Protein AF-A0A8I3A1X1-F1 (afdb_monomer)

Nearest PDB structures (foldseek):
  8g48-assembly1_A  TM=8.266E-01  e=5.714E-02  Staphylococcus aureus USA300-CA-263
  6xtc-assembly2_D  TM=8.577E-01  e=2.686E-01  synthetic construct
  6ty7-assembly1_A  TM=6.359E-01  e=1.239E-01  synthetic construct
  8hl7-assembly1_A  TM=4.003E-01  e=5.568E+00  Homo sapiens

Secondary structure (DSSP, 8-state):
-EEEEE---SS--TTTTTSPPBSS---EEPP-STTSSTT--EEEEEEEES-TT-TTTS-EEEEEEEEE--S-STT---PEEEE-GGGGSTT---TTS-GGGHHHHHHHHHHHHHHHHHHHHHHTGGGG-SHHHHHHHHHHHHHHS-TT--SEEEEEETHHHHHHHHHHHH-GGGEEEEEEES---

Mean predicted aligned error: 9.53 Å

Sequence (185 aa):
MIICRQASLLDGELTTRQIHPSRKLEWHKCFDCAGQCEGRLDCARLDVPMDWTNTSHGRRVVLAITRLPAVNKTDYRGPVLMNPGDAQDPGTIDADRPLSLAPLVYARVKAYSSLYERQVQKTGLAQNSGTTYIARDMLEIVNKGDSASPDLKLWGFSDGTIIGGVFAAMFPDRVERILSDANAS

pLDDT: mean 76.65, std 15.09, range [34.69, 96.62]

Foldseek 3Di:
DEKEWDDDPDPDDPFPPPADEDCFFDWDFTPCPVCPCVSQKIKGWHKAFLDPVDGPPGDIDIIIMMDRDDPDPVPDQFYAYEYAPCPPPLQDDDPPHDPVCNVVSVVVVVVVVVVCVVVCVVVVSVVRVDLLNVLVVVLSCLCNGDPSQNAHRYEAEECRQVSVVSNCVVCVVRHDYYHYHHYDD

Organism: Verticillium longisporum (NCBI:txid100787)

Solvent-accessible surface area (backbone atoms only — not comparable to full-atom values): 10590 Å² total; per-residue (Å²): 57,44,35,38,70,49,88,74,93,59,98,73,61,86,40,54,74,86,54,73,68,29,86,49,74,58,76,38,74,40,44,72,61,84,72,75,51,80,78,59,36,33,28,29,31,37,46,39,57,43,34,85,92,41,67,89,84,47,60,68,43,72,42,45,36,40,29,39,70,53,90,59,72,89,82,56,80,48,61,34,40,37,33,63,39,64,80,77,47,90,57,67,85,51,96,90,52,61,76,88,46,47,67,59,36,49,54,48,37,54,53,48,51,60,50,46,53,59,51,33,65,76,64,56,45,72,85,48,65,45,59,74,45,53,32,49,52,50,50,51,50,34,72,50,48,53,79,91,32,66,41,41,29,40,42,14,22,35,61,17,27,56,37,50,53,51,30,45,73,74,41,56,94,42,57,71,44,78,46,68,45,64,73,78,126

Structure (mmCIF, N/CA/C/O bac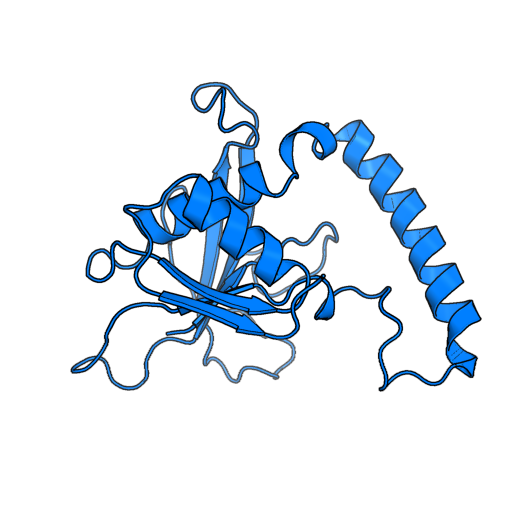kbone):
data_AF-A0A8I3A1X1-F1
#
_entry.id   AF-A0A8I3A1X1-F1
#
loop_
_atom_site.group_PDB
_atom_site.id
_atom_site.type_symbol
_atom_site.label_atom_id
_atom_site.label_alt_id
_atom_site.label_comp_id
_atom_site.label_asym_id
_atom_site.label_entity_id
_atom_site.label_seq_id
_atom_site.pdbx_PDB_ins_code
_atom_site.Cartn_x
_atom_site.Cartn_y
_atom_site.Cartn_z
_atom_site.occupancy
_atom_site.B_iso_or_equiv
_atom_site.auth_seq_id
_atom_site.auth_comp_id
_atom_site.auth_asym_id
_atom_site.auth_atom_id
_atom_site.pdbx_PDB_model_num
ATOM 1 N N . MET A 1 1 ? 10.884 -3.120 -8.180 1.00 54.06 1 MET A N 1
ATOM 2 C CA . MET A 1 1 ? 10.089 -1.906 -7.894 1.00 54.06 1 MET A CA 1
ATOM 3 C C . MET A 1 1 ? 9.624 -2.008 -6.458 1.00 54.06 1 MET A C 1
ATOM 5 O O . MET A 1 1 ? 9.084 -3.055 -6.134 1.00 54.06 1 MET A O 1
ATOM 9 N N . ILE A 1 2 ? 9.871 -1.007 -5.615 1.00 63.03 2 ILE A N 1
ATOM 10 C CA . ILE A 1 2 ? 9.442 -1.020 -4.203 1.00 63.03 2 ILE A CA 1
ATOM 11 C C . ILE A 1 2 ? 8.351 0.027 -4.037 1.00 63.03 2 ILE A C 1
ATOM 13 O O . ILE A 1 2 ? 8.542 1.143 -4.512 1.00 63.03 2 ILE A O 1
ATOM 17 N N . ILE A 1 3 ? 7.228 -0.329 -3.420 1.00 63.56 3 ILE A N 1
ATOM 18 C CA . ILE A 1 3 ? 6.121 0.584 -3.129 1.00 63.56 3 ILE A CA 1
ATOM 19 C C . ILE A 1 3 ? 6.000 0.742 -1.612 1.00 63.56 3 ILE A C 1
ATOM 21 O O . ILE A 1 3 ? 5.725 -0.237 -0.926 1.00 63.56 3 ILE A O 1
ATOM 25 N N . CYS A 1 4 ? 6.150 1.961 -1.101 1.00 60.72 4 CYS A N 1
ATOM 26 C CA . CYS A 1 4 ? 5.961 2.282 0.312 1.00 60.72 4 CYS A CA 1
ATOM 27 C C . CYS A 1 4 ? 4.578 2.896 0.535 1.00 60.72 4 CYS A C 1
ATOM 29 O O . CYS A 1 4 ? 4.214 3.880 -0.119 1.00 60.72 4 CYS A O 1
ATOM 31 N N . ARG A 1 5 ? 3.824 2.335 1.486 1.00 59.84 5 ARG A N 1
ATOM 32 C CA . ARG A 1 5 ? 2.608 2.962 2.015 1.00 59.84 5 ARG A CA 1
ATOM 33 C C . ARG A 1 5 ? 3.009 3.923 3.129 1.00 59.84 5 ARG A C 1
ATOM 35 O O . ARG A 1 5 ? 3.589 3.492 4.121 1.00 59.84 5 ARG A O 1
ATOM 42 N N . GLN A 1 6 ? 2.653 5.197 2.995 1.00 53.44 6 GLN A N 1
ATOM 43 C CA . GLN A 1 6 ? 2.758 6.163 4.086 1.00 53.44 6 GLN A CA 1
ATOM 44 C C . GLN A 1 6 ? 1.358 6.602 4.512 1.00 53.44 6 GLN A C 1
ATOM 46 O O . GLN A 1 6 ? 0.574 7.124 3.718 1.00 53.44 6 GLN A O 1
ATOM 51 N N . ALA A 1 7 ? 1.033 6.368 5.782 1.00 42.66 7 ALA A N 1
ATOM 52 C CA . ALA A 1 7 ? -0.140 6.942 6.421 1.00 42.66 7 ALA A CA 1
ATOM 53 C C . ALA A 1 7 ? 0.319 8.191 7.178 1.00 42.66 7 ALA A C 1
ATOM 55 O O . ALA A 1 7 ? 0.863 8.076 8.269 1.00 42.66 7 ALA A O 1
ATOM 56 N N . SER A 1 8 ? 0.146 9.383 6.602 1.00 42.50 8 SER A N 1
ATOM 57 C CA . SER A 1 8 ? 0.412 10.623 7.338 1.00 42.50 8 SER A CA 1
ATOM 58 C C . SER A 1 8 ? -0.890 11.237 7.848 1.00 42.50 8 SER A C 1
ATOM 60 O O . SER A 1 8 ? -1.812 11.500 7.076 1.00 42.50 8 SER A O 1
ATOM 62 N N . LEU A 1 9 ? -0.944 11.484 9.159 1.00 35.09 9 LEU A N 1
ATOM 63 C CA . LEU A 1 9 ? -1.966 12.299 9.833 1.00 35.09 9 LEU A CA 1
ATOM 64 C C . LEU A 1 9 ? -1.525 13.752 10.025 1.00 35.09 9 LEU A C 1
ATOM 66 O O . LEU A 1 9 ? -2.278 14.567 10.559 1.00 35.09 9 LEU A O 1
ATOM 70 N N . LEU A 1 10 ? -0.308 14.080 9.596 1.00 34.69 10 LEU A N 1
ATOM 71 C CA . LEU A 1 10 ? 0.234 15.420 9.674 1.00 34.69 10 LEU A CA 1
ATOM 72 C C . LEU A 1 10 ? 0.276 16.011 8.277 1.00 34.69 10 LEU A C 1
ATOM 74 O O . LEU A 1 10 ? 0.764 15.418 7.317 1.00 34.69 10 LEU A O 1
ATOM 78 N N . ASP A 1 11 ? -0.251 17.218 8.209 1.00 38.50 11 ASP A N 1
ATOM 79 C CA . ASP A 1 11 ? -0.341 18.093 7.060 1.00 38.50 11 ASP A CA 1
ATOM 80 C C . ASP A 1 11 ? 1.059 18.551 6.567 1.00 38.50 11 ASP A C 1
ATOM 82 O O . ASP A 1 11 ? 1.370 19.743 6.498 1.00 38.50 11 ASP A O 1
ATOM 86 N N . GLY A 1 12 ? 1.926 17.605 6.205 1.00 39.72 12 GLY A N 1
ATOM 87 C CA . GLY A 1 12 ? 3.334 17.869 5.944 1.00 39.72 12 GLY A CA 1
ATOM 88 C C . GLY A 1 12 ? 4.103 16.670 5.406 1.00 39.72 12 GLY A C 1
ATOM 89 O O . GLY A 1 12 ? 5.009 16.178 6.061 1.00 39.72 12 GLY A O 1
ATOM 90 N N . GLU A 1 13 ? 3.814 16.276 4.171 1.00 46.78 13 GLU A N 1
ATOM 91 C CA . GLU A 1 13 ? 4.890 15.886 3.263 1.00 46.78 13 GLU A CA 1
ATOM 92 C C . GLU A 1 13 ? 4.676 16.692 1.980 1.00 46.78 13 GLU A C 1
ATOM 94 O O . GLU A 1 13 ? 3.667 16.561 1.281 1.00 46.78 13 GLU A O 1
ATOM 99 N N . LEU A 1 14 ? 5.576 17.643 1.730 1.00 47.28 14 LEU A N 1
ATOM 100 C CA . LEU A 1 14 ? 5.513 18.576 0.597 1.00 47.28 14 LEU A CA 1
ATOM 101 C C . LEU A 1 14 ? 5.563 17.858 -0.770 1.00 47.28 14 LEU A C 1
ATOM 103 O O . LEU A 1 14 ? 5.288 18.473 -1.796 1.00 47.28 14 LEU A O 1
ATOM 107 N N . THR A 1 15 ? 5.846 16.555 -0.776 1.00 53.94 15 THR A N 1
ATOM 108 C CA . THR A 1 15 ? 6.135 15.714 -1.942 1.00 53.94 15 THR A CA 1
ATOM 109 C C . THR A 1 15 ? 4.898 15.300 -2.751 1.00 53.94 15 THR A C 1
ATOM 111 O O . THR A 1 15 ? 5.013 15.094 -3.961 1.00 53.94 15 THR A O 1
ATOM 114 N N . THR A 1 16 ? 3.709 15.195 -2.130 1.00 56.19 16 THR A N 1
ATOM 115 C CA . THR A 1 16 ? 2.499 14.640 -2.786 1.00 56.19 16 THR A CA 1
ATOM 116 C C . THR A 1 16 ? 1.280 15.562 -2.816 1.00 56.19 16 THR A C 1
ATOM 118 O O . THR A 1 16 ? 0.355 15.315 -3.588 1.00 56.19 16 THR A O 1
ATOM 121 N N . ARG A 1 17 ? 1.242 16.648 -2.034 1.00 61.81 17 ARG A N 1
ATOM 122 C CA . ARG A 1 17 ? 0.042 17.505 -1.898 1.00 61.81 17 ARG A CA 1
ATOM 123 C C . ARG A 1 17 ? -0.488 18.094 -3.208 1.00 61.81 17 ARG A C 1
ATOM 125 O O . ARG A 1 17 ? -1.692 18.308 -3.315 1.00 61.81 17 ARG A O 1
ATOM 132 N N . GLN A 1 18 ? 0.389 18.333 -4.182 1.00 67.75 18 GLN A N 1
ATOM 133 C CA . GLN A 1 18 ? 0.025 18.863 -5.503 1.00 67.75 18 GLN A CA 1
ATOM 134 C C . GLN A 1 18 ? -0.547 17.797 -6.453 1.00 67.75 18 GLN A C 1
ATOM 136 O O . GLN A 1 18 ? -1.163 18.133 -7.464 1.00 67.75 18 GLN A O 1
ATOM 141 N N . ILE A 1 19 ? -0.371 16.512 -6.138 1.00 79.25 19 ILE A N 1
ATOM 142 C CA . ILE A 1 19 ? -0.946 15.413 -6.913 1.00 79.25 19 ILE A CA 1
ATOM 143 C C . ILE A 1 19 ? -2.434 15.322 -6.565 1.00 79.25 19 ILE A C 1
ATOM 145 O O . ILE A 1 19 ? -2.809 15.271 -5.387 1.00 79.25 19 ILE A O 1
ATOM 149 N N . HIS A 1 20 ? -3.292 15.313 -7.582 1.00 88.38 20 HIS A N 1
ATOM 150 C CA . HIS A 1 20 ? -4.724 15.124 -7.378 1.00 88.38 20 HIS A CA 1
ATOM 151 C C . HIS A 1 20 ? -4.994 13.647 -7.051 1.00 88.38 20 HIS A C 1
ATOM 153 O O . HIS A 1 20 ? -4.481 12.775 -7.753 1.00 88.38 20 HIS A O 1
ATOM 159 N N . PRO A 1 21 ? -5.758 13.332 -5.990 1.00 90.00 21 PRO A N 1
ATOM 160 C CA . PRO A 1 21 ? -6.122 11.952 -5.692 1.00 90.00 21 PRO A CA 1
ATOM 161 C C . PRO A 1 21 ? -6.920 11.329 -6.840 1.00 90.00 21 PRO A C 1
ATOM 163 O O . PRO A 1 21 ? -7.845 11.953 -7.360 1.00 90.00 21 PRO A O 1
ATOM 166 N N . SER A 1 22 ? -6.601 10.086 -7.191 1.00 93.06 22 SER A N 1
ATOM 167 C CA . SER A 1 22 ? -7.304 9.332 -8.231 1.00 93.06 22 SER A CA 1
ATOM 168 C C . SER A 1 22 ? -7.737 7.967 -7.715 1.00 93.06 22 SER A C 1
ATOM 170 O O . SER A 1 22 ? -7.128 7.381 -6.821 1.00 93.06 22 SER A O 1
ATOM 172 N N . ARG A 1 23 ? -8.799 7.418 -8.313 1.00 92.62 23 ARG A N 1
ATOM 173 C CA . ARG A 1 23 ? -9.213 6.026 -8.086 1.00 92.62 23 ARG A CA 1
ATOM 174 C C . ARG A 1 23 ? -8.312 5.030 -8.812 1.00 92.62 23 ARG A C 1
ATOM 176 O O . ARG A 1 23 ? -8.530 3.833 -8.661 1.00 92.62 23 ARG A O 1
ATOM 183 N N . LYS A 1 24 ? -7.349 5.483 -9.609 1.00 93.06 24 LYS A N 1
ATOM 184 C CA . LYS A 1 24 ? -6.318 4.661 -10.250 1.00 93.06 24 LYS A CA 1
ATOM 185 C C . LYS A 1 24 ? -4.945 5.110 -9.754 1.00 93.06 24 LYS A C 1
ATOM 187 O O . LYS A 1 24 ? -4.795 6.223 -9.259 1.00 93.06 24 LYS A O 1
ATOM 192 N N . LEU A 1 25 ? -3.943 4.243 -9.883 1.00 90.69 25 LEU A N 1
ATOM 193 C CA . LEU A 1 25 ? -2.564 4.613 -9.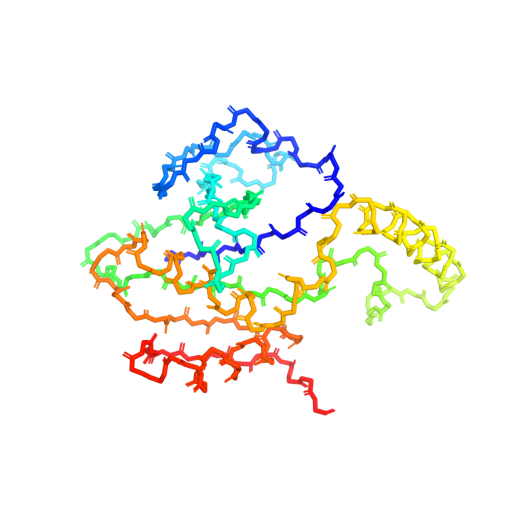576 1.00 90.69 25 LEU A CA 1
ATOM 194 C C . LEU A 1 25 ? -1.973 5.431 -10.727 1.00 90.69 25 LEU A C 1
ATOM 196 O O . LEU A 1 25 ? -1.448 4.889 -11.698 1.00 90.69 25 LEU A O 1
ATOM 200 N N . GLU A 1 26 ? -2.082 6.749 -10.600 1.00 92.31 26 GLU A N 1
ATOM 201 C CA . GLU A 1 26 ? -1.472 7.725 -11.501 1.00 92.31 26 GLU A CA 1
ATOM 202 C C . GLU A 1 26 ? -0.119 8.157 -10.931 1.00 92.31 26 GLU A C 1
ATOM 204 O O . GLU A 1 26 ? -0.036 8.804 -9.887 1.00 92.31 26 GLU A O 1
ATOM 209 N N . TRP A 1 27 ? 0.957 7.724 -11.592 1.00 89.69 27 TRP A N 1
ATOM 210 C CA . TRP A 1 27 ? 2.324 7.954 -11.135 1.00 89.69 27 TRP A CA 1
ATOM 211 C C . TRP A 1 27 ? 2.869 9.274 -11.672 1.00 89.69 27 TRP A C 1
ATOM 213 O O . TRP A 1 27 ? 2.928 9.490 -12.882 1.00 89.69 27 TRP A O 1
ATOM 223 N N . HIS A 1 28 ? 3.349 10.113 -10.764 1.00 86.81 28 HIS A N 1
ATOM 224 C CA . HIS A 1 28 ? 4.056 11.356 -11.055 1.00 86.81 28 HIS A CA 1
ATOM 225 C C . HIS A 1 28 ? 5.474 11.276 -10.505 1.00 86.81 28 HIS A C 1
ATOM 227 O O . HIS A 1 28 ? 5.751 10.473 -9.620 1.00 86.81 28 HIS A O 1
ATOM 233 N N . LYS A 1 29 ? 6.382 12.133 -10.971 1.00 84.56 29 LYS A N 1
ATOM 234 C CA . LYS A 1 29 ? 7.645 12.320 -10.253 1.00 84.56 29 LYS A CA 1
ATOM 235 C C . LYS A 1 29 ? 7.364 12.982 -8.911 1.00 84.56 29 LYS A C 1
ATOM 237 O O . LYS A 1 29 ? 6.623 13.960 -8.861 1.00 84.56 29 LYS A O 1
ATOM 242 N N . CYS A 1 30 ? 7.921 12.426 -7.836 1.00 75.75 30 CYS A N 1
ATOM 243 C CA . CYS A 1 30 ? 7.825 13.057 -6.526 1.00 75.75 30 CYS A CA 1
ATOM 244 C C . CYS A 1 30 ? 8.489 14.438 -6.591 1.00 75.75 30 CYS A C 1
ATOM 246 O O . CYS A 1 30 ? 9.615 14.557 -7.080 1.00 75.75 30 CYS A O 1
ATOM 248 N N . PHE A 1 31 ? 7.805 15.471 -6.103 1.00 63.09 31 PHE A N 1
ATOM 249 C CA . PHE A 1 31 ? 8.408 16.794 -5.965 1.00 63.09 31 PHE A CA 1
ATOM 250 C C . PHE A 1 31 ? 9.366 16.773 -4.780 1.00 63.09 31 PHE A C 1
ATOM 252 O O . PHE A 1 31 ? 8.985 16.283 -3.725 1.00 63.09 31 PHE A O 1
ATOM 259 N N . ASP A 1 32 ? 10.594 17.250 -4.998 1.00 58.75 32 ASP A N 1
ATOM 260 C CA . ASP A 1 32 ? 11.644 17.510 -4.005 1.00 58.75 32 ASP A CA 1
ATOM 261 C C . ASP A 1 32 ? 11.427 16.865 -2.621 1.00 58.75 32 ASP A C 1
ATOM 263 O O . ASP A 1 32 ? 10.843 17.444 -1.706 1.00 58.75 32 ASP A O 1
ATOM 267 N N . CYS A 1 33 ? 11.926 15.645 -2.455 1.00 59.06 33 CYS A N 1
ATOM 268 C CA . CYS A 1 33 ? 12.011 14.985 -1.155 1.00 59.06 33 CYS A CA 1
ATOM 269 C C . CYS A 1 33 ? 13.230 15.493 -0.369 1.00 59.06 33 CYS A C 1
ATOM 271 O O . CYS A 1 33 ? 14.126 14.725 -0.016 1.00 59.06 33 CYS A O 1
ATOM 273 N N . ALA A 1 34 ? 13.289 16.811 -0.163 1.00 53.1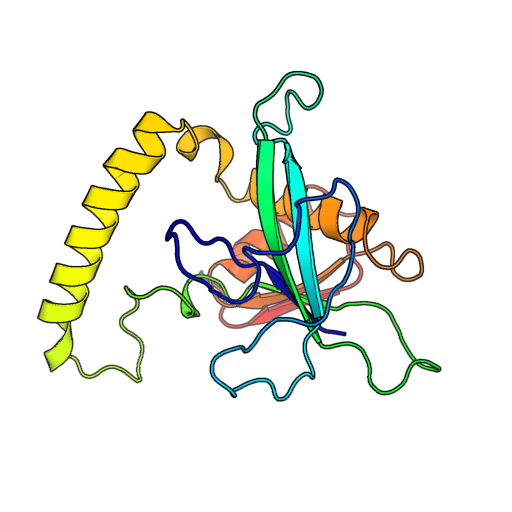9 34 ALA A N 1
ATOM 274 C CA . ALA A 1 34 ? 14.395 17.510 0.490 1.00 53.19 34 ALA A CA 1
ATOM 275 C C . ALA A 1 34 ? 15.778 17.129 -0.086 1.00 53.19 34 ALA A C 1
ATOM 277 O O . ALA A 1 34 ? 16.738 16.917 0.655 1.00 53.19 34 ALA A O 1
ATOM 278 N N . GLY A 1 35 ? 15.868 16.957 -1.409 1.00 53.75 35 GLY A N 1
ATOM 279 C CA . GLY A 1 35 ? 17.075 16.507 -2.109 1.00 53.75 35 GLY A CA 1
ATOM 280 C C . GLY A 1 35 ? 17.478 15.036 -1.905 1.00 53.75 35 GLY A C 1
ATOM 281 O O . GLY A 1 35 ? 18.419 14.585 -2.549 1.00 53.75 35 GLY A O 1
ATOM 282 N N . GLN A 1 36 ? 16.777 14.254 -1.075 1.00 53.62 36 GLN A N 1
ATOM 283 C CA . GLN A 1 36 ? 17.233 12.917 -0.656 1.00 53.62 36 GLN A CA 1
ATOM 284 C C . GLN A 1 36 ? 17.008 11.796 -1.682 1.00 53.62 36 GLN A C 1
ATOM 286 O O . GLN A 1 36 ? 17.634 10.742 -1.592 1.00 53.62 36 GLN A O 1
ATOM 291 N N . CYS A 1 37 ? 16.126 11.989 -2.664 1.00 60.78 37 CYS A N 1
ATOM 292 C CA . CYS A 1 37 ? 15.755 10.932 -3.618 1.00 60.78 37 CYS A CA 1
ATOM 293 C C . CYS A 1 37 ? 16.163 11.222 -5.058 1.00 60.78 37 CYS A C 1
ATOM 295 O O . CYS A 1 37 ? 15.892 10.386 -5.917 1.00 60.78 37 CYS A O 1
ATOM 297 N N . GLU A 1 38 ? 16.800 12.366 -5.337 1.00 65.44 38 GLU A N 1
ATOM 298 C CA . GLU A 1 38 ? 17.441 12.657 -6.632 1.00 65.44 38 GLU A CA 1
ATOM 299 C C . GLU A 1 38 ? 16.535 12.405 -7.864 1.00 65.44 38 GLU A C 1
ATOM 301 O O . GLU A 1 38 ? 16.986 11.940 -8.907 1.00 65.44 38 GLU A O 1
ATOM 306 N N . GLY A 1 39 ? 15.218 12.623 -7.748 1.00 67.81 39 GLY A N 1
ATOM 307 C CA . GLY A 1 39 ? 14.254 12.368 -8.835 1.00 67.81 39 GLY A CA 1
ATOM 308 C C . GLY A 1 39 ? 14.014 10.887 -9.186 1.00 67.81 39 GLY A C 1
ATOM 309 O O . GLY A 1 39 ? 13.348 10.578 -10.179 1.00 67.81 39 GLY A O 1
ATOM 310 N N . ARG A 1 40 ? 14.527 9.953 -8.377 1.00 76.94 40 ARG A N 1
ATOM 311 C CA . ARG A 1 40 ? 14.415 8.502 -8.604 1.00 76.94 40 ARG A CA 1
ATOM 312 C C . ARG A 1 40 ? 13.066 7.918 -8.197 1.00 76.94 40 ARG A C 1
ATOM 314 O O . ARG A 1 40 ? 12.748 6.818 -8.634 1.00 76.94 40 ARG A O 1
ATOM 321 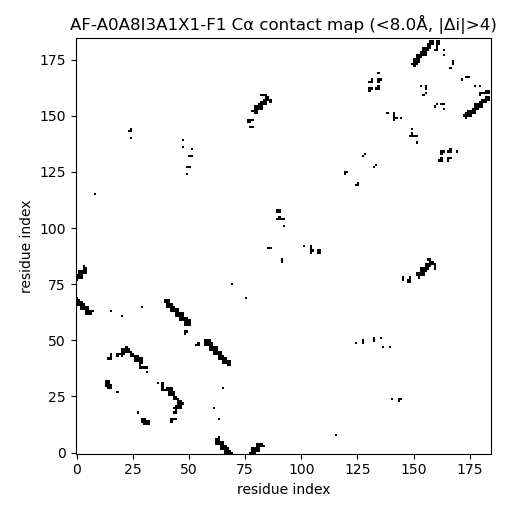N N . LEU A 1 41 ? 12.280 8.628 -7.390 1.00 81.25 41 LEU A N 1
ATOM 322 C CA . LEU A 1 41 ? 10.989 8.152 -6.895 1.00 81.25 41 LEU A CA 1
ATOM 323 C C . LEU A 1 41 ? 9.816 8.682 -7.723 1.00 81.25 41 LEU A C 1
ATOM 325 O O . LEU A 1 41 ? 9.788 9.842 -8.144 1.00 81.25 41 LEU A O 1
ATOM 329 N N . ASP A 1 42 ? 8.828 7.812 -7.897 1.00 85.19 42 ASP A N 1
ATOM 330 C CA . ASP A 1 42 ? 7.502 8.160 -8.383 1.00 85.19 42 ASP A CA 1
ATOM 331 C C . ASP A 1 42 ? 6.520 8.200 -7.202 1.00 85.19 42 ASP A C 1
ATOM 333 O O . ASP A 1 42 ? 6.609 7.390 -6.283 1.00 85.19 42 ASP A O 1
ATOM 337 N N . CYS A 1 43 ? 5.562 9.117 -7.237 1.00 85.25 43 CYS A N 1
ATOM 338 C CA . CYS A 1 43 ? 4.548 9.326 -6.213 1.00 85.25 43 CYS A CA 1
ATOM 339 C C . CYS A 1 43 ? 3.149 9.237 -6.830 1.00 85.25 43 CYS A C 1
ATOM 341 O O . CYS A 1 43 ? 2.930 9.682 -7.958 1.00 85.25 43 CYS A O 1
ATOM 343 N N . ALA A 1 44 ? 2.198 8.694 -6.078 1.00 87.06 44 ALA A N 1
ATOM 344 C CA . ALA A 1 44 ? 0.787 8.631 -6.432 1.00 87.06 44 ALA A CA 1
ATOM 345 C C . ALA A 1 44 ? -0.084 8.890 -5.195 1.00 87.06 44 ALA A C 1
ATOM 347 O O . ALA A 1 44 ? 0.321 8.631 -4.058 1.00 87.06 44 ALA A O 1
ATOM 348 N N . ARG A 1 45 ? -1.304 9.386 -5.418 1.00 88.19 45 ARG A N 1
ATOM 349 C CA . ARG A 1 45 ? -2.323 9.544 -4.373 1.00 88.19 45 ARG A CA 1
ATOM 350 C C . ARG A 1 45 ? -3.540 8.708 -4.725 1.00 88.19 45 ARG A C 1
ATOM 352 O O . ARG A 1 45 ? -4.284 9.049 -5.641 1.00 88.19 45 ARG A O 1
ATOM 359 N N . LEU A 1 46 ? -3.718 7.609 -3.999 1.00 89.50 46 LEU A N 1
ATOM 360 C CA . LEU A 1 46 ? -4.789 6.656 -4.248 1.00 89.50 46 LEU A CA 1
ATOM 361 C C . LEU A 1 46 ? -5.987 6.964 -3.354 1.00 89.50 46 LEU A C 1
ATOM 363 O O . LEU A 1 46 ? -5.908 6.896 -2.131 1.00 89.50 46 LEU A O 1
ATOM 367 N N . ASP A 1 47 ? -7.102 7.295 -3.986 1.00 92.00 47 ASP A N 1
ATOM 368 C CA . ASP A 1 47 ? -8.388 7.486 -3.337 1.00 92.00 47 ASP A CA 1
ATOM 369 C C . ASP A 1 47 ? -9.042 6.118 -3.055 1.00 92.00 47 ASP A C 1
ATOM 371 O O . ASP A 1 47 ? -9.387 5.379 -3.987 1.00 92.00 47 ASP A O 1
ATOM 375 N N . VAL A 1 48 ? -9.266 5.801 -1.775 1.00 91.38 48 VAL A N 1
ATOM 376 C CA . VAL A 1 48 ? -9.885 4.550 -1.304 1.00 91.38 48 VAL A CA 1
ATOM 377 C C . VAL A 1 48 ? -11.084 4.811 -0.376 1.00 91.38 48 VAL A C 1
ATOM 379 O O . VAL A 1 48 ? -11.172 5.868 0.256 1.00 91.38 48 VAL A O 1
ATOM 382 N N . PRO A 1 49 ? -12.050 3.878 -0.285 1.00 91.69 49 PRO A N 1
ATOM 383 C CA . PRO A 1 49 ? -13.095 3.941 0.730 1.00 91.69 49 PRO A CA 1
ATOM 384 C C . PRO A 1 49 ? -12.488 3.971 2.135 1.00 91.69 49 PRO A C 1
ATOM 386 O O . PRO A 1 49 ? -11.604 3.187 2.454 1.00 91.69 49 PRO A O 1
ATOM 389 N N . MET A 1 50 ? -13.005 4.849 2.990 1.00 87.56 50 MET A N 1
ATOM 390 C CA . MET A 1 50 ? -12.731 4.790 4.424 1.00 87.56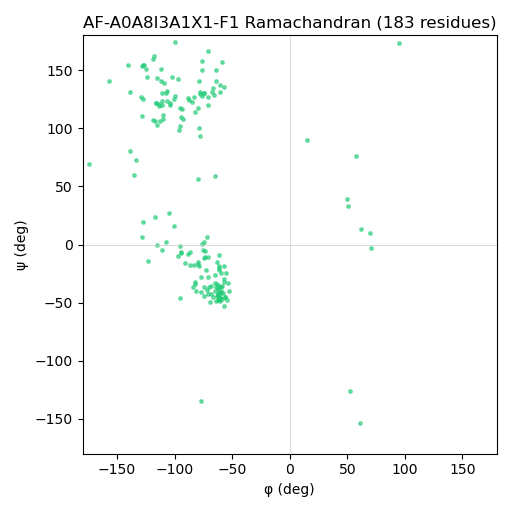 50 MET A CA 1
ATOM 391 C C . MET A 1 50 ? -13.394 3.551 5.026 1.00 87.56 50 MET A C 1
ATOM 393 O O . MET A 1 50 ? -12.858 2.942 5.936 1.00 87.56 50 MET A O 1
ATOM 397 N N . ASP A 1 51 ? -14.573 3.176 4.529 1.00 88.50 51 ASP A N 1
ATOM 398 C CA . ASP A 1 51 ? -15.313 1.998 4.966 1.00 88.50 51 ASP A CA 1
ATOM 399 C C . ASP A 1 51 ? -15.379 0.955 3.852 1.00 88.50 51 ASP A C 1
ATOM 401 O O . ASP A 1 51 ? -16.114 1.098 2.875 1.00 88.50 51 ASP A O 1
ATOM 405 N N . TRP A 1 52 ? -14.609 -0.118 4.010 1.00 89.12 52 TRP A N 1
ATOM 406 C CA . TRP A 1 52 ? -14.609 -1.231 3.069 1.00 89.12 52 TRP A CA 1
ATOM 407 C C . TRP A 1 52 ? -15.859 -2.119 3.158 1.00 89.12 52 TRP A C 1
ATOM 409 O O . TRP A 1 52 ? -16.069 -2.945 2.272 1.00 89.12 52 TRP A O 1
ATOM 419 N N . THR A 1 53 ? -16.700 -1.951 4.183 1.00 88.06 53 THR A N 1
ATOM 420 C CA . THR A 1 53 ? -18.016 -2.604 4.278 1.00 88.06 53 THR A CA 1
ATOM 421 C C . THR A 1 53 ? -19.118 -1.807 3.570 1.00 88.06 53 THR A C 1
ATOM 423 O O . THR A 1 53 ? -20.149 -2.373 3.214 1.00 88.06 53 THR A O 1
ATOM 426 N N . ASN A 1 54 ? -18.880 -0.519 3.283 1.00 86.94 54 ASN A N 1
ATOM 427 C CA . ASN A 1 54 ? -19.789 0.362 2.548 1.00 86.94 54 ASN A CA 1
ATOM 428 C C . ASN A 1 54 ? -19.027 1.262 1.556 1.00 86.94 54 ASN A C 1
ATOM 430 O O . ASN A 1 54 ? -18.762 2.443 1.798 1.00 86.94 54 ASN A O 1
ATOM 434 N N . THR A 1 55 ? -18.694 0.698 0.396 1.00 85.69 55 THR A N 1
ATOM 435 C CA . THR A 1 55 ? -17.825 1.348 -0.597 1.00 85.69 55 THR A CA 1
ATOM 436 C C . THR A 1 55 ? -18.545 2.332 -1.529 1.00 85.69 55 THR A C 1
ATOM 438 O O . THR A 1 55 ? -17.883 3.170 -2.148 1.00 85.69 55 THR A O 1
ATOM 441 N N . SER A 1 56 ? -19.879 2.265 -1.635 1.00 80.44 56 SER A N 1
ATOM 442 C CA . SER A 1 56 ? -20.672 3.048 -2.602 1.00 80.44 56 SER A CA 1
ATOM 443 C C . SER A 1 56 ? -21.020 4.460 -2.127 1.00 80.44 56 SER A C 1
ATOM 445 O O . SER A 1 56 ? -21.027 5.387 -2.935 1.00 80.44 56 SER A O 1
ATOM 447 N N . HIS A 1 57 ? -21.292 4.638 -0.832 1.00 73.00 57 HIS A N 1
ATOM 448 C CA . HIS A 1 57 ? -21.744 5.919 -0.262 1.00 73.00 57 HIS A CA 1
ATOM 449 C C . HIS A 1 57 ? -20.914 6.367 0.950 1.00 73.00 57 HIS A C 1
ATOM 451 O O . HIS A 1 57 ? -21.247 7.352 1.608 1.00 73.00 57 HIS A O 1
ATOM 457 N N . GLY A 1 58 ? -19.834 5.644 1.250 1.00 76.12 58 GLY A N 1
ATOM 458 C CA . GLY A 1 58 ? -18.951 5.923 2.370 1.00 76.12 58 GLY A CA 1
ATOM 459 C C . GLY A 1 58 ? -18.017 7.109 2.134 1.00 76.12 58 GLY A C 1
ATOM 460 O O . GLY A 1 58 ? -17.684 7.484 1.005 1.00 76.12 58 GLY A O 1
ATOM 461 N N . ARG A 1 59 ? -17.535 7.674 3.244 1.00 85.38 59 ARG A N 1
ATOM 462 C CA . ARG A 1 59 ? -16.414 8.620 3.233 1.00 85.38 59 ARG A CA 1
ATOM 463 C C . ARG A 1 59 ? -15.179 7.965 2.625 1.00 85.38 59 ARG A C 1
ATOM 465 O O . ARG A 1 59 ? -15.045 6.743 2.615 1.00 85.38 59 ARG A O 1
ATOM 472 N N . ARG A 1 60 ? -14.269 8.792 2.123 1.00 85.94 60 ARG A N 1
ATOM 473 C CA . ARG A 1 60 ? -13.071 8.345 1.414 1.00 85.94 60 ARG A CA 1
ATOM 474 C C . ARG A 1 60 ? -11.825 8.925 2.059 1.00 85.94 60 ARG A C 1
ATOM 476 O O . ARG A 1 60 ? -11.883 9.994 2.669 1.00 85.94 60 ARG A O 1
ATOM 483 N N . VAL A 1 61 ? -10.725 8.198 1.940 1.00 86.19 61 VAL A N 1
ATOM 484 C CA . VAL A 1 61 ? -9.404 8.596 2.428 1.00 86.19 61 VAL A CA 1
ATOM 485 C C . VAL A 1 61 ? -8.400 8.486 1.292 1.00 86.19 61 VAL A C 1
ATOM 487 O O . VAL A 1 61 ? -8.596 7.740 0.334 1.00 86.19 61 VAL A O 1
ATOM 490 N N . VAL A 1 62 ? -7.327 9.265 1.383 1.00 86.19 62 VAL A N 1
ATOM 491 C CA . VAL A 1 62 ? -6.289 9.298 0.355 1.00 86.19 62 VAL A CA 1
ATOM 492 C C . VAL A 1 62 ? -5.025 8.669 0.910 1.00 86.19 62 VAL A C 1
ATOM 494 O O . VAL A 1 62 ? -4.461 9.170 1.879 1.00 86.19 62 VAL A O 1
ATOM 497 N N . LEU A 1 63 ? -4.570 7.603 0.264 1.00 84.81 63 LEU A N 1
ATOM 498 C CA . LEU A 1 63 ? -3.299 6.959 0.558 1.00 84.81 63 LEU A CA 1
ATOM 499 C C . LEU A 1 63 ? -2.198 7.636 -0.258 1.00 84.81 63 LEU A C 1
ATOM 501 O O . LEU A 1 63 ? -2.291 7.712 -1.486 1.00 84.81 63 LEU A O 1
ATOM 505 N N . ALA A 1 64 ? -1.156 8.118 0.416 1.00 83.25 64 ALA A N 1
ATOM 506 C CA . ALA A 1 64 ? 0.069 8.553 -0.241 1.00 83.25 64 ALA A CA 1
ATOM 507 C C . ALA A 1 64 ? 0.955 7.330 -0.491 1.00 83.25 64 ALA A C 1
ATOM 509 O O . ALA A 1 64 ? 1.211 6.529 0.414 1.00 83.25 64 ALA A O 1
ATOM 510 N N . ILE A 1 65 ? 1.371 7.163 -1.742 1.00 83.31 65 ILE A N 1
ATOM 511 C CA . ILE A 1 65 ? 2.120 5.995 -2.182 1.00 83.31 65 ILE A CA 1
ATOM 512 C C . ILE A 1 65 ? 3.358 6.466 -2.922 1.00 83.31 65 ILE A C 1
ATOM 514 O O . ILE A 1 65 ? 3.266 7.212 -3.898 1.00 83.31 65 ILE A O 1
ATOM 518 N N . THR A 1 66 ? 4.505 5.962 -2.489 1.00 82.31 66 THR A N 1
ATOM 519 C CA . THR A 1 66 ? 5.801 6.260 -3.093 1.00 82.31 66 THR A CA 1
ATOM 520 C C . THR A 1 66 ? 6.377 4.993 -3.695 1.00 82.31 66 THR A C 1
ATOM 522 O O . THR A 1 66 ? 6.205 3.901 -3.156 1.00 82.31 66 THR A O 1
ATOM 525 N N . ARG A 1 67 ? 7.056 5.120 -4.832 1.00 84.50 67 ARG A N 1
ATOM 526 C CA . ARG A 1 67 ? 7.553 3.998 -5.612 1.00 84.50 67 ARG A CA 1
ATOM 527 C C . ARG A 1 67 ? 8.948 4.250 -6.142 1.00 84.50 67 ARG A C 1
ATOM 529 O O . ARG A 1 67 ? 9.191 5.239 -6.823 1.00 84.50 67 ARG A O 1
ATOM 536 N N . LEU A 1 68 ? 9.830 3.279 -5.943 1.00 85.81 68 LEU A N 1
ATOM 537 C CA . LEU A 1 68 ? 11.094 3.192 -6.664 1.00 85.81 68 LEU A CA 1
ATOM 538 C C . LEU A 1 68 ? 10.901 2.301 -7.906 1.00 85.81 68 LEU A C 1
ATOM 540 O O . LEU A 1 68 ? 10.726 1.084 -7.744 1.00 85.81 68 LEU A O 1
ATOM 544 N N . PRO A 1 69 ? 10.890 2.854 -9.134 1.00 87.38 69 PRO A N 1
ATOM 545 C CA . PRO A 1 69 ? 10.717 2.076 -10.355 1.00 87.38 69 PRO A CA 1
ATOM 546 C C . PRO A 1 69 ? 11.881 1.097 -10.563 1.00 87.38 69 PRO A C 1
ATOM 548 O O . PRO A 1 69 ? 13.010 1.335 -10.139 1.00 87.38 69 PRO A O 1
ATOM 551 N N . ALA A 1 70 ? 11.605 -0.037 -11.210 1.00 87.00 70 ALA A N 1
ATOM 552 C CA . ALA A 1 70 ? 12.652 -0.996 -11.553 1.00 87.00 70 ALA A CA 1
ATOM 553 C C . ALA A 1 70 ? 13.610 -0.403 -12.600 1.00 87.00 70 ALA A C 1
ATOM 555 O O . 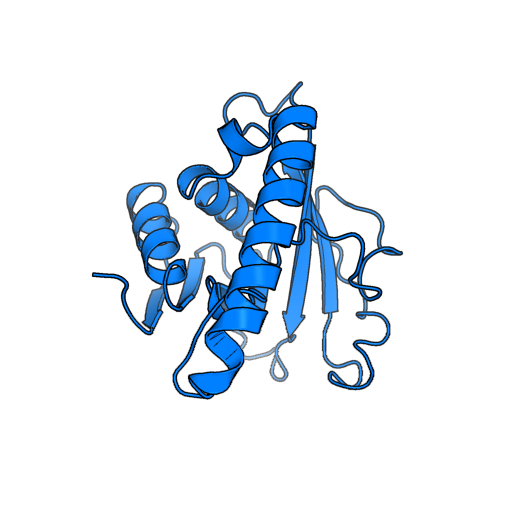ALA A 1 70 ? 13.161 0.165 -13.596 1.00 87.00 70 ALA A O 1
ATOM 556 N N . VAL A 1 71 ? 14.919 -0.572 -12.382 1.00 86.44 71 VAL A N 1
ATOM 557 C CA . VAL A 1 71 ? 15.956 -0.164 -13.346 1.00 86.44 71 VAL A CA 1
ATOM 558 C C . VAL A 1 71 ? 15.898 -1.056 -14.586 1.00 86.44 71 VAL A C 1
ATOM 560 O O . VAL A 1 71 ? 15.831 -0.559 -15.707 1.00 86.44 71 VAL A O 1
ATOM 563 N N . ASN A 1 72 ? 15.861 -2.376 -14.383 1.00 86.88 72 ASN A N 1
ATOM 564 C CA . ASN A 1 72 ? 15.682 -3.343 -15.456 1.00 86.88 72 ASN A CA 1
ATOM 565 C C . ASN A 1 72 ? 14.193 -3.690 -15.616 1.00 86.88 72 ASN A C 1
ATOM 567 O O . ASN A 1 72 ? 13.580 -4.241 -14.702 1.00 86.88 72 ASN A O 1
ATOM 571 N N . LYS A 1 73 ? 13.626 -3.369 -16.783 1.00 84.81 73 LYS A N 1
ATOM 572 C CA . LYS A 1 73 ? 12.229 -3.669 -17.123 1.00 84.81 73 LYS A CA 1
ATOM 573 C C . LYS A 1 73 ? 12.037 -5.020 -17.820 1.00 84.81 73 LYS A C 1
ATOM 575 O O . LYS A 1 73 ? 10.907 -5.484 -17.876 1.00 84.81 73 LYS A O 1
ATOM 580 N N . THR A 1 74 ? 13.092 -5.645 -18.350 1.00 86.44 74 THR A N 1
ATOM 581 C CA . THR A 1 74 ? 12.975 -6.892 -19.129 1.00 86.44 74 THR A CA 1
ATOM 582 C C . THR A 1 74 ? 12.884 -8.142 -18.253 1.00 86.44 74 THR A C 1
ATOM 584 O O . THR A 1 74 ? 12.167 -9.065 -18.614 1.00 86.44 74 THR A O 1
ATOM 587 N N . ASP A 1 75 ? 13.533 -8.157 -17.085 1.00 86.06 75 ASP A N 1
ATOM 588 C CA . ASP A 1 75 ? 13.368 -9.199 -16.048 1.00 86.06 75 ASP A CA 1
ATOM 589 C C . ASP A 1 75 ? 12.528 -8.692 -14.862 1.00 86.06 75 ASP A C 1
ATOM 591 O O . ASP A 1 75 ? 12.679 -9.096 -13.710 1.00 86.06 75 ASP A O 1
ATOM 595 N N . TYR A 1 76 ? 11.649 -7.726 -15.117 1.00 87.44 76 TYR A N 1
ATOM 596 C CA . TYR A 1 76 ? 10.813 -7.175 -14.069 1.00 87.44 76 TYR A CA 1
ATOM 597 C C . TYR A 1 76 ? 9.745 -8.187 -13.640 1.00 87.44 76 TYR A C 1
ATOM 599 O O . TYR A 1 76 ? 8.913 -8.612 -14.434 1.00 87.44 76 TYR A O 1
ATOM 607 N N . ARG A 1 77 ? 9.763 -8.558 -12.356 1.00 88.12 77 ARG A N 1
ATOM 608 C CA . ARG A 1 77 ? 8.850 -9.546 -11.759 1.00 88.12 77 ARG A CA 1
ATOM 609 C C . ARG A 1 77 ? 7.699 -8.917 -10.978 1.00 88.12 77 ARG A C 1
ATOM 611 O O . ARG A 1 77 ? 7.104 -9.606 -10.165 1.00 88.12 77 ARG A O 1
ATOM 618 N N . GLY A 1 78 ? 7.417 -7.630 -11.148 1.00 88.25 78 GLY A N 1
ATOM 619 C CA . GLY A 1 78 ? 6.382 -6.944 -10.373 1.00 88.25 78 GLY A CA 1
ATOM 620 C C . GLY A 1 78 ? 6.881 -6.203 -9.125 1.00 88.25 78 GLY A C 1
ATOM 621 O O . GLY A 1 78 ? 8.077 -6.212 -8.802 1.00 88.25 78 GLY A O 1
ATOM 622 N N . PRO A 1 79 ? 5.993 -5.443 -8.458 1.00 89.62 79 PRO A N 1
ATOM 623 C CA . PRO A 1 79 ? 6.333 -4.660 -7.280 1.00 89.62 79 PRO A CA 1
ATOM 624 C C . PRO A 1 79 ? 6.485 -5.514 -6.026 1.00 89.62 79 PRO A C 1
ATOM 626 O O . PRO A 1 79 ? 5.790 -6.505 -5.842 1.00 89.62 79 PRO A O 1
ATOM 629 N N . VAL A 1 80 ? 7.344 -5.046 -5.126 1.00 89.69 80 VAL A N 1
ATOM 630 C CA . VAL A 1 80 ? 7.365 -5.441 -3.720 1.00 89.69 80 VAL A CA 1
ATOM 631 C C . VAL A 1 80 ? 6.749 -4.300 -2.922 1.00 89.69 80 VAL A C 1
ATOM 633 O O . VAL A 1 80 ? 7.216 -3.162 -3.001 1.00 89.69 80 VAL A O 1
ATOM 636 N N . LEU A 1 81 ? 5.686 -4.587 -2.182 1.00 89.44 81 LEU A N 1
ATOM 637 C CA . LEU A 1 81 ? 5.115 -3.665 -1.216 1.00 89.44 81 LEU A CA 1
ATOM 638 C C . LEU A 1 81 ? 5.980 -3.689 0.045 1.00 89.44 81 LEU A C 1
ATOM 640 O O . LEU A 1 81 ? 6.279 -4.757 0.570 1.00 89.44 81 LEU A O 1
ATOM 644 N N . MET A 1 82 ? 6.378 -2.521 0.527 1.00 83.81 82 MET A N 1
ATOM 645 C CA . MET A 1 82 ? 7.125 -2.354 1.765 1.00 83.81 82 MET A CA 1
ATOM 646 C C . MET A 1 82 ? 6.222 -1.677 2.792 1.00 83.81 82 MET A C 1
ATOM 648 O O . MET A 1 82 ? 5.710 -0.580 2.550 1.00 83.81 82 MET A O 1
ATOM 652 N N . ASN A 1 83 ? 6.045 -2.329 3.942 1.00 80.06 83 ASN A N 1
ATOM 653 C CA . ASN A 1 83 ? 5.418 -1.719 5.107 1.00 80.06 83 ASN A CA 1
ATOM 654 C C . ASN A 1 83 ? 6.447 -1.613 6.241 1.00 80.06 83 ASN A C 1
ATOM 656 O O . ASN A 1 83 ? 6.728 -2.620 6.890 1.00 80.06 83 ASN A O 1
ATOM 660 N N . PRO A 1 84 ? 7.002 -0.421 6.493 1.00 64.56 84 PRO A N 1
ATOM 661 C CA . PRO A 1 84 ? 8.063 -0.221 7.485 1.00 64.56 84 PRO A CA 1
ATOM 662 C C . PRO A 1 84 ? 7.595 -0.293 8.952 1.00 64.56 84 PRO A C 1
ATOM 664 O O . PRO A 1 84 ? 8.430 -0.218 9.848 1.00 64.56 84 PRO A O 1
ATOM 667 N N . GLY A 1 85 ? 6.288 -0.419 9.213 1.00 67.75 85 GLY A N 1
ATOM 668 C CA . GLY A 1 85 ? 5.736 -0.347 10.571 1.00 67.75 85 GLY A CA 1
ATOM 669 C C . GLY A 1 85 ? 6.001 1.011 11.234 1.00 67.75 85 GLY A C 1
ATOM 670 O O . GLY A 1 85 ? 6.203 2.019 10.549 1.00 67.75 85 GLY A O 1
ATOM 671 N N . ASP A 1 86 ? 6.057 1.014 12.563 1.00 64.69 86 ASP A N 1
ATOM 672 C CA . ASP A 1 86 ? 6.256 2.208 13.402 1.00 64.69 86 ASP A CA 1
ATOM 673 C C . ASP A 1 86 ? 7.703 2.735 13.381 1.00 64.69 86 ASP A C 1
ATOM 675 O O . ASP A 1 86 ? 8.042 3.709 14.055 1.00 64.69 86 ASP A O 1
ATOM 679 N N . ALA A 1 87 ? 8.596 2.123 12.597 1.00 49.28 87 ALA A N 1
ATOM 680 C CA . ALA A 1 87 ? 9.981 2.581 12.460 1.00 49.28 87 ALA A CA 1
ATOM 681 C C . ALA A 1 87 ? 10.087 3.993 11.846 1.00 49.28 87 ALA A C 1
ATOM 683 O O . ALA A 1 87 ? 11.129 4.637 11.935 1.00 49.28 87 ALA A O 1
ATOM 684 N N . GLN A 1 88 ? 9.009 4.495 11.235 1.00 51.91 8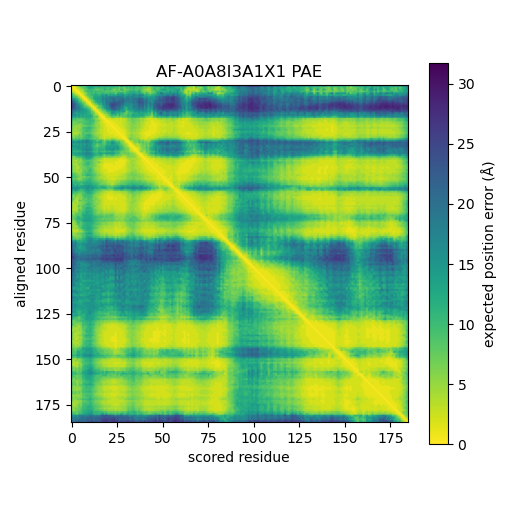8 GLN A N 1
ATOM 685 C CA . GLN A 1 88 ? 8.923 5.871 10.738 1.00 51.91 88 GLN A CA 1
ATOM 686 C C . GLN A 1 88 ? 8.268 6.838 11.735 1.00 51.91 88 GLN A C 1
ATOM 688 O O . GLN A 1 88 ? 8.245 8.043 11.472 1.00 51.91 88 GLN A O 1
ATOM 693 N N . ASP A 1 89 ? 7.725 6.349 12.854 1.00 54.16 89 ASP A N 1
ATOM 694 C CA . ASP A 1 89 ? 6.991 7.203 13.774 1.00 54.16 89 ASP A CA 1
ATOM 695 C C . ASP A 1 89 ? 7.929 8.027 14.669 1.00 54.16 89 ASP A C 1
ATOM 697 O O . ASP A 1 89 ? 8.956 7.560 15.171 1.00 54.16 89 ASP A O 1
ATOM 701 N N . PRO A 1 90 ? 7.582 9.295 14.938 1.00 46.81 90 PRO A N 1
ATOM 702 C CA . PRO A 1 90 ? 8.416 10.200 15.724 1.00 46.81 90 PRO A CA 1
ATOM 703 C C . PRO A 1 90 ? 8.455 9.870 17.232 1.00 46.81 90 PRO A C 1
ATOM 705 O O . PRO A 1 90 ? 8.992 10.667 18.006 1.00 46.81 90 PRO A O 1
ATOM 708 N N . GLY A 1 91 ? 7.853 8.752 17.658 1.00 47.34 91 GLY A N 1
ATOM 709 C CA . GLY A 1 91 ? 7.680 8.340 19.055 1.00 47.34 91 GLY A CA 1
ATOM 710 C C . GLY A 1 91 ? 8.492 7.117 19.492 1.00 47.34 91 GLY A C 1
ATOM 711 O O . GLY A 1 91 ? 8.467 6.778 20.672 1.00 47.34 91 GLY A O 1
ATOM 712 N N . THR A 1 92 ? 9.208 6.461 18.582 1.00 52.16 92 THR A N 1
ATOM 713 C CA . THR A 1 92 ? 9.923 5.208 18.864 1.00 52.16 92 THR A CA 1
ATOM 714 C C . THR A 1 92 ? 11.226 5.487 19.621 1.00 52.16 92 THR A C 1
ATOM 716 O O . THR A 1 92 ? 12.003 6.362 19.238 1.00 52.16 92 THR A O 1
ATOM 719 N N . ILE A 1 93 ? 11.483 4.775 20.720 1.00 54.44 93 ILE A N 1
ATOM 720 C CA . ILE A 1 93 ? 12.814 4.734 21.343 1.00 54.44 93 ILE A CA 1
ATOM 721 C C . ILE A 1 93 ? 13.479 3.479 20.784 1.00 54.44 93 ILE A C 1
ATOM 723 O O . ILE A 1 93 ? 13.116 2.371 21.170 1.00 54.44 93 ILE A O 1
ATOM 727 N N . ASP A 1 94 ? 14.373 3.650 19.819 1.00 56.62 94 ASP A N 1
ATOM 728 C CA . ASP A 1 94 ? 15.160 2.566 19.235 1.00 56.62 94 ASP A CA 1
ATOM 729 C C . ASP A 1 94 ? 16.568 2.535 19.850 1.00 56.62 94 ASP A C 1
ATOM 731 O O . ASP A 1 94 ? 16.940 3.392 20.657 1.00 56.62 94 ASP A O 1
ATOM 735 N N . ALA A 1 95 ? 17.352 1.518 19.488 1.00 51.62 95 ALA A N 1
ATOM 736 C CA . ALA A 1 95 ? 18.727 1.367 19.963 1.00 51.62 95 ALA A CA 1
ATOM 737 C C . ALA A 1 95 ? 19.643 2.541 19.556 1.00 51.62 95 ALA A C 1
ATOM 739 O O . ALA A 1 95 ? 20.682 2.746 20.184 1.00 51.62 95 ALA A O 1
ATOM 740 N N . ASP A 1 96 ? 19.241 3.329 18.554 1.00 54.38 96 ASP A N 1
ATOM 741 C CA . ASP A 1 96 ? 19.995 4.469 18.034 1.00 54.38 96 ASP A CA 1
ATOM 742 C C . ASP A 1 96 ? 19.683 5.778 18.784 1.00 54.38 96 ASP A C 1
ATOM 744 O O . ASP A 1 96 ? 20.369 6.789 18.594 1.00 54.38 96 ASP A O 1
ATOM 748 N N . ARG A 1 97 ? 18.680 5.789 19.678 1.00 63.34 97 ARG A N 1
ATOM 749 C CA . ARG A 1 97 ? 18.315 6.963 20.483 1.00 63.34 97 ARG A CA 1
ATOM 750 C C . ARG A 1 97 ? 18.791 6.833 21.933 1.00 63.34 97 ARG A C 1
ATOM 752 O O . ARG A 1 97 ? 18.341 5.948 22.660 1.00 63.34 97 ARG A O 1
ATOM 759 N N . PRO A 1 98 ? 19.651 7.750 22.424 1.00 69.88 98 PRO A N 1
ATOM 760 C CA . PRO A 1 98 ? 20.136 7.688 23.796 1.00 69.88 98 PRO A CA 1
ATOM 761 C C . PRO A 1 98 ? 18.995 7.874 24.803 1.00 69.88 98 PRO A C 1
ATOM 763 O O . PRO A 1 98 ? 18.135 8.741 24.641 1.00 69.88 98 PRO A O 1
ATOM 766 N N . LEU A 1 99 ? 19.037 7.104 25.896 1.00 68.19 99 LEU A N 1
ATOM 767 C CA . LEU A 1 99 ? 18.028 7.108 26.967 1.00 68.19 99 LEU A CA 1
ATOM 768 C C . LEU A 1 99 ? 17.798 8.507 27.577 1.00 68.19 99 LEU A C 1
ATOM 770 O O . LEU A 1 99 ? 16.719 8.802 28.084 1.00 68.19 99 LEU A O 1
ATOM 774 N N . SER A 1 100 ? 18.787 9.400 27.478 1.00 75.06 100 SER A N 1
ATOM 775 C CA . SER A 1 100 ? 18.682 10.807 27.884 1.00 7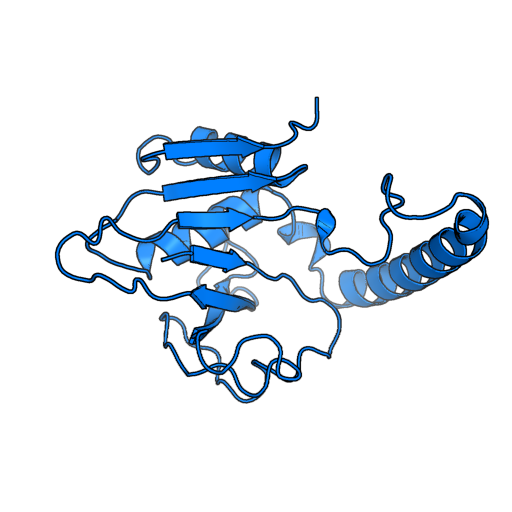5.06 100 SER A CA 1
ATOM 776 C C . SER A 1 100 ? 17.620 11.599 27.111 1.00 75.06 100 SER A C 1
ATOM 778 O O . SER A 1 100 ? 17.129 12.607 27.615 1.00 75.06 100 SER A O 1
ATOM 780 N N . LEU A 1 101 ? 17.227 11.147 25.917 1.00 72.06 101 LEU A N 1
ATOM 781 C CA . LEU A 1 101 ? 16.154 11.748 25.125 1.00 72.06 101 LEU A CA 1
ATOM 782 C C . LEU A 1 101 ? 14.766 11.208 25.487 1.00 72.06 101 LEU A C 1
ATOM 784 O O . LEU A 1 101 ? 13.775 11.753 25.002 1.00 72.06 101 LEU A O 1
ATOM 788 N N . ALA A 1 102 ? 14.656 10.197 26.357 1.00 73.25 102 ALA A N 1
ATOM 789 C CA . ALA A 1 102 ? 13.372 9.608 26.738 1.00 73.25 102 ALA A CA 1
ATOM 790 C C . ALA A 1 102 ? 12.333 10.639 27.233 1.00 73.25 102 ALA A C 1
ATOM 792 O O . ALA A 1 102 ? 11.183 10.547 26.806 1.00 73.25 102 ALA A O 1
ATOM 793 N N . PRO A 1 103 ? 12.679 11.674 28.032 1.00 79.25 103 PRO A N 1
ATOM 794 C CA . PRO A 1 103 ? 11.714 12.705 28.422 1.00 79.25 103 PRO A CA 1
ATOM 795 C C . PRO A 1 103 ? 11.190 13.526 27.235 1.00 79.25 103 PRO A C 1
ATOM 797 O O . PRO A 1 103 ? 10.010 13.875 27.199 1.00 79.25 103 PRO A O 1
ATOM 800 N N . LEU A 1 104 ? 12.048 13.816 26.250 1.00 73.69 104 LEU A N 1
ATOM 801 C CA . LEU A 1 104 ? 11.670 14.547 25.037 1.00 73.69 104 LEU A CA 1
ATOM 802 C C . LEU A 1 104 ? 10.797 13.687 24.124 1.00 73.69 104 LEU A C 1
ATOM 804 O O . LEU A 1 104 ? 9.783 14.171 23.623 1.00 73.69 104 LEU A O 1
ATOM 808 N N . VAL A 1 105 ? 11.147 12.410 23.951 1.00 69.38 105 VAL A N 1
ATOM 809 C CA . VAL A 1 105 ? 10.319 11.447 23.214 1.00 69.38 105 VAL A CA 1
ATOM 810 C C . VAL A 1 105 ? 8.960 11.296 23.896 1.00 69.38 105 VAL A C 1
ATOM 812 O O . VAL A 1 105 ? 7.936 11.419 23.235 1.00 69.38 105 VAL A O 1
ATOM 815 N N . TYR A 1 106 ? 8.921 11.152 25.222 1.00 74.38 106 TYR A N 1
ATOM 816 C CA . TYR A 1 106 ? 7.676 11.047 25.984 1.00 74.38 106 TYR A CA 1
ATOM 817 C C . TYR A 1 106 ? 6.792 12.295 25.854 1.00 74.38 106 TYR A C 1
ATOM 819 O O . TYR A 1 106 ? 5.596 12.189 25.576 1.00 74.38 106 TYR A O 1
ATOM 827 N N . ALA A 1 107 ? 7.368 13.492 26.002 1.00 76.62 107 ALA A N 1
ATOM 828 C CA . ALA A 1 107 ? 6.637 14.743 25.809 1.00 76.62 107 ALA A CA 1
ATOM 829 C C . ALA A 1 107 ? 6.067 14.848 24.384 1.00 76.62 107 ALA A C 1
ATOM 831 O O . ALA A 1 107 ? 4.920 15.263 24.198 1.00 76.62 107 ALA A O 1
ATOM 832 N N . ARG A 1 108 ? 6.843 14.412 23.386 1.00 73.44 108 ARG A N 1
ATOM 833 C CA . ARG A 1 108 ? 6.442 14.385 21.980 1.00 73.44 108 ARG A CA 1
ATOM 834 C C . ARG A 1 108 ? 5.317 13.380 21.721 1.00 73.44 108 ARG A C 1
ATOM 836 O O . ARG A 1 108 ? 4.326 13.754 21.101 1.00 73.44 108 ARG A O 1
ATOM 843 N N . VAL A 1 109 ? 5.410 12.163 22.256 1.00 72.50 109 VAL A N 1
ATOM 844 C CA . VAL A 1 109 ? 4.352 11.138 22.186 1.00 72.50 109 VAL A CA 1
ATOM 845 C C . VAL A 1 109 ? 3.062 11.650 22.821 1.00 72.50 109 VAL A C 1
ATOM 847 O O . VAL A 1 109 ? 2.004 11.572 22.202 1.00 72.50 109 VAL A O 1
ATOM 850 N N . LYS A 1 110 ? 3.130 12.257 24.012 1.00 75.75 110 LYS A N 1
ATOM 851 C CA . LYS A 1 110 ? 1.949 12.815 24.689 1.00 75.75 110 LYS A CA 1
ATOM 852 C C . LYS A 1 110 ? 1.295 13.934 23.873 1.00 75.75 110 LYS A C 1
ATOM 854 O O . LYS A 1 110 ? 0.069 13.981 23.749 1.00 75.75 110 LYS A O 1
ATOM 859 N N . ALA A 1 111 ? 2.101 14.826 23.298 1.00 75.62 111 ALA A N 1
ATOM 860 C CA . ALA A 1 111 ? 1.602 15.880 22.423 1.00 75.62 111 ALA A CA 1
ATOM 861 C C . ALA A 1 111 ? 0.920 15.288 21.178 1.00 75.62 111 ALA A C 1
ATOM 863 O O . ALA A 1 111 ? -0.217 15.664 20.883 1.00 75.62 111 ALA A O 1
ATOM 864 N N . TYR A 1 112 ? 1.558 14.318 20.512 1.00 72.25 112 TYR A N 1
ATOM 865 C CA . TYR A 1 112 ? 0.988 13.631 19.353 1.00 72.25 112 TYR A CA 1
ATOM 866 C C . TYR A 1 112 ? -0.300 12.882 19.682 1.00 72.25 112 TYR A C 1
ATOM 868 O O . TYR A 1 112 ? -1.276 13.093 18.971 1.00 72.25 112 TYR A O 1
ATOM 876 N N . SER A 1 113 ? -0.358 12.105 20.770 1.00 71.06 113 SER A N 1
ATOM 877 C CA . SER A 1 113 ? -1.578 11.391 21.190 1.00 71.06 113 SER A CA 1
ATOM 878 C C . SER A 1 113 ? -2.740 12.358 21.381 1.00 71.06 113 SER A C 1
ATOM 880 O O . SER A 1 113 ? -3.821 12.154 20.842 1.00 71.06 113 SER A O 1
ATOM 882 N N . SER A 1 114 ? -2.503 13.491 22.052 1.00 75.00 114 SER A N 1
ATOM 883 C CA . SER A 1 114 ? -3.561 14.480 22.280 1.00 75.00 114 SER A CA 1
ATOM 884 C C . SER A 1 114 ? -4.075 15.127 20.985 1.00 75.00 114 SER A C 1
ATOM 886 O O . SER A 1 114 ? -5.249 15.485 20.884 1.00 75.00 114 SER A O 1
ATOM 888 N N . LEU A 1 115 ? -3.207 15.310 19.983 1.00 72.12 115 LEU A N 1
ATOM 889 C CA . LEU A 1 115 ? -3.596 15.809 18.662 1.00 72.12 115 LEU A CA 1
ATOM 890 C C . LEU A 1 115 ? -4.329 14.729 17.865 1.00 72.12 115 LEU A C 1
ATOM 892 O O . LEU A 1 115 ? -5.376 15.012 17.285 1.00 72.12 115 LEU A O 1
ATOM 896 N N . TYR A 1 116 ? -3.811 13.504 17.898 1.00 69.62 116 TYR A N 1
ATOM 897 C CA . TYR A 1 116 ? -4.395 12.329 17.273 1.00 69.62 116 TYR A CA 1
ATOM 898 C C . TYR A 1 116 ? -5.817 12.099 17.781 1.00 69.62 116 TYR A C 1
ATOM 900 O O . TYR A 1 116 ? -6.744 12.090 16.981 1.00 69.62 116 TYR A O 1
ATOM 908 N N . GLU A 1 117 ? -6.029 12.035 19.095 1.00 69.81 117 GLU A N 1
ATOM 909 C CA . GLU A 1 117 ? -7.351 11.863 19.708 1.00 69.81 117 GLU A CA 1
ATOM 910 C C . GLU A 1 117 ? -8.340 12.934 19.233 1.00 69.81 117 GLU A C 1
ATOM 912 O O . GLU A 1 117 ? -9.439 12.611 18.778 1.00 69.81 117 GLU A O 1
ATOM 917 N N . ARG A 1 118 ? -7.930 14.211 19.243 1.00 70.19 118 ARG A N 1
ATOM 918 C CA . ARG A 1 118 ? -8.771 15.324 18.774 1.00 70.19 118 ARG A CA 1
ATOM 919 C C . ARG A 1 118 ? -9.125 15.213 17.292 1.00 70.19 118 ARG A C 1
ATOM 921 O O . ARG A 1 118 ? -10.237 15.574 16.906 1.00 70.19 118 ARG A O 1
ATOM 928 N N . GLN A 1 119 ? -8.198 14.764 16.452 1.00 66.81 119 GLN A N 1
ATOM 929 C CA . GLN A 1 119 ? -8.391 14.685 15.004 1.00 66.81 119 GLN A CA 1
ATOM 930 C C . GLN A 1 119 ? -9.173 13.432 14.599 1.00 66.81 119 GLN A C 1
ATOM 932 O O . GLN A 1 119 ? -10.068 13.482 13.754 1.00 66.81 119 GLN A O 1
ATOM 937 N N . VAL A 1 120 ? -8.882 12.309 15.242 1.00 69.06 120 VAL A N 1
ATOM 938 C CA . VAL A 1 120 ? -9.472 11.005 14.956 1.00 69.06 120 VAL A CA 1
ATOM 939 C C . VAL A 1 120 ? -10.902 10.913 15.476 1.00 69.06 120 VAL A C 1
ATOM 941 O O . VAL A 1 120 ? -11.754 10.387 14.763 1.00 69.06 120 VAL A O 1
ATOM 944 N N . GLN A 1 121 ? -11.222 11.513 16.630 1.00 67.06 121 GLN A N 1
ATOM 945 C CA . GLN A 1 121 ? -12.616 11.628 17.080 1.00 67.06 121 GLN A CA 1
ATOM 946 C C . GLN A 1 121 ? -13.461 12.473 16.121 1.00 67.06 121 GLN A C 1
ATOM 948 O O . GLN A 1 121 ? -14.558 12.069 15.749 1.00 67.06 121 GLN A O 1
ATOM 953 N N . LYS A 1 122 ? -12.940 13.617 15.655 1.00 66.75 122 LYS A N 1
ATOM 954 C CA . LYS A 1 122 ? -13.650 14.485 14.697 1.00 66.75 122 LYS A CA 1
ATOM 955 C C . LYS A 1 122 ? -13.904 13.806 13.355 1.00 66.75 122 LYS A C 1
ATOM 957 O O . LYS A 1 122 ? -14.901 14.080 12.696 1.00 66.75 122 LYS A O 1
ATOM 962 N N . THR A 1 123 ? -12.980 12.953 12.930 1.00 68.12 123 THR A N 1
ATOM 963 C CA . THR A 1 123 ? -13.034 12.303 11.622 1.00 68.12 123 THR A CA 1
ATOM 964 C C . THR A 1 123 ? -13.636 10.902 11.680 1.00 68.12 123 THR A C 1
ATOM 966 O O . THR A 1 123 ? -13.907 10.353 10.620 1.00 68.12 123 THR A O 1
ATOM 969 N N . GLY A 1 124 ? -13.871 10.304 12.849 1.00 67.94 124 GLY A N 1
ATOM 970 C CA . GLY A 1 124 ? -14.345 8.918 12.962 1.00 67.94 124 GLY A CA 1
ATOM 971 C C . GLY A 1 124 ? -13.375 7.875 12.388 1.00 67.94 124 GLY A C 1
ATOM 972 O O . GLY A 1 124 ? -13.760 6.726 12.200 1.00 67.94 124 GLY A O 1
ATOM 973 N N . LEU A 1 125 ? -12.121 8.255 12.104 1.00 68.50 125 LEU A N 1
ATOM 974 C CA . LEU A 1 125 ? -11.136 7.384 11.454 1.00 68.50 125 LEU A CA 1
ATOM 975 C C . LEU A 1 125 ? -10.759 6.165 12.309 1.00 68.50 125 LEU A C 1
ATOM 977 O O . LEU A 1 125 ? -10.414 5.133 11.748 1.00 68.50 125 LEU A O 1
ATOM 981 N N . ALA A 1 126 ? -10.881 6.254 13.640 1.00 68.75 126 ALA A N 1
ATOM 982 C CA . ALA A 1 126 ? -10.507 5.179 14.568 1.00 68.75 126 ALA A CA 1
ATOM 983 C C . ALA A 1 126 ? -11.236 3.857 14.300 1.00 68.75 126 ALA A C 1
ATOM 985 O O . ALA A 1 126 ? -10.687 2.789 14.545 1.00 68.75 126 ALA A O 1
ATOM 986 N N . GLN A 1 127 ? -12.479 3.920 13.818 1.00 73.31 127 GLN A N 1
ATOM 987 C CA . GLN A 1 127 ? -13.302 2.728 13.591 1.00 73.31 127 GLN A CA 1
ATOM 988 C C . GLN A 1 127 ? -12.826 1.928 12.369 1.00 73.31 127 GLN A C 1
ATOM 990 O O . GLN A 1 127 ? -13.075 0.727 12.270 1.00 73.31 127 GLN A O 1
ATOM 995 N N . ASN A 1 128 ? -12.097 2.588 11.465 1.00 78.75 128 ASN A N 1
ATOM 996 C CA . ASN A 1 128 ? -11.770 2.078 10.140 1.00 78.75 128 ASN A CA 1
ATOM 997 C C . ASN A 1 128 ? -10.259 2.122 9.853 1.00 78.75 128 ASN A C 1
ATOM 999 O O . ASN A 1 128 ? -9.834 2.095 8.700 1.00 78.75 128 ASN A O 1
ATOM 1003 N N . SER A 1 129 ? -9.436 2.216 10.899 1.00 74.62 129 SER A N 1
ATOM 1004 C CA . SER A 1 129 ? -7.977 2.329 10.792 1.00 74.62 129 SER A CA 1
ATOM 1005 C C . SER A 1 129 ? -7.226 1.063 11.213 1.00 74.62 129 SER A C 1
ATOM 1007 O O . SER A 1 129 ? -5.999 1.066 11.231 1.00 74.62 129 SER A O 1
ATOM 1009 N N . GLY A 1 130 ? -7.936 -0.009 11.578 1.00 82.25 130 GLY A N 1
ATOM 1010 C CA . GLY A 1 130 ? -7.323 -1.261 12.029 1.00 82.25 130 GLY A CA 1
ATOM 1011 C C . GLY A 1 130 ? -6.626 -2.046 10.911 1.00 82.25 130 GLY A C 1
ATOM 1012 O O . GLY A 1 130 ? -6.855 -1.827 9.721 1.00 82.25 130 GLY A O 1
ATOM 1013 N N . THR A 1 131 ? -5.825 -3.037 11.299 1.00 83.75 131 THR A N 1
ATOM 1014 C CA . THR A 1 131 ? -5.003 -3.875 10.406 1.00 83.75 131 THR A CA 1
ATOM 1015 C C . THR A 1 131 ? -5.800 -4.532 9.274 1.00 83.75 131 THR A C 1
ATOM 1017 O O . THR A 1 131 ? -5.306 -4.672 8.159 1.00 83.75 131 THR A O 1
ATOM 1020 N N . THR A 1 132 ? -7.067 -4.883 9.516 1.00 87.69 132 THR A N 1
ATOM 1021 C CA . THR A 1 132 ? -7.965 -5.466 8.504 1.00 87.69 132 THR A CA 1
ATOM 1022 C C . THR A 1 132 ? -8.395 -4.464 7.427 1.00 87.69 132 THR A C 1
ATOM 1024 O O . THR A 1 132 ? -8.680 -4.864 6.298 1.00 87.69 132 THR A O 1
ATOM 1027 N N . TYR A 1 133 ? -8.454 -3.167 7.740 1.00 88.50 133 TYR A N 1
ATOM 1028 C CA . TYR A 1 133 ? -8.686 -2.107 6.754 1.00 88.50 133 TYR A CA 1
ATOM 1029 C C . TYR A 1 133 ? -7.403 -1.835 5.966 1.00 88.50 133 TYR A C 1
ATOM 1031 O O . TYR A 1 133 ? -7.453 -1.763 4.742 1.00 88.50 133 TYR A O 1
ATOM 1039 N N . ILE A 1 134 ? -6.244 -1.828 6.635 1.00 87.00 134 ILE A N 1
ATOM 1040 C CA . ILE A 1 134 ? -4.937 -1.712 5.969 1.00 87.00 134 ILE A CA 1
ATOM 1041 C C . ILE A 1 134 ? -4.707 -2.872 4.987 1.00 87.00 134 ILE A C 1
ATOM 1043 O O . ILE A 1 134 ? -4.266 -2.647 3.864 1.00 87.00 134 ILE A O 1
ATOM 1047 N N . ALA A 1 135 ? -5.059 -4.107 5.354 1.00 90.94 135 ALA A N 1
ATOM 1048 C CA . ALA A 1 135 ? -4.956 -5.252 4.449 1.00 90.94 135 ALA A CA 1
ATOM 1049 C C . ALA A 1 135 ? -5.831 -5.087 3.189 1.00 90.94 135 ALA A C 1
ATOM 1051 O O . ALA A 1 135 ? -5.428 -5.476 2.093 1.00 90.94 135 ALA A O 1
ATOM 1052 N N . ARG A 1 136 ? -7.011 -4.466 3.313 1.00 93.38 136 ARG A N 1
ATOM 1053 C CA . ARG A 1 136 ? -7.880 -4.151 2.167 1.00 93.38 136 ARG A CA 1
ATOM 1054 C C . ARG A 1 136 ? -7.321 -3.025 1.305 1.00 93.38 136 ARG A C 1
ATOM 1056 O O . ARG A 1 136 ? -7.346 -3.144 0.084 1.00 93.38 136 ARG A O 1
ATOM 1063 N N . ASP A 1 137 ? -6.742 -1.995 1.919 1.00 91.56 137 ASP A N 1
ATOM 1064 C CA . ASP A 1 137 ? -5.998 -0.959 1.197 1.00 91.56 137 ASP A CA 1
ATOM 1065 C C . ASP A 1 137 ? -4.865 -1.578 0.367 1.00 91.56 137 ASP A C 1
ATOM 1067 O O . ASP A 1 137 ? -4.696 -1.249 -0.805 1.00 91.56 137 ASP A O 1
ATOM 1071 N N . MET A 1 138 ? -4.099 -2.504 0.954 1.00 91.38 138 MET A N 1
ATOM 1072 C CA . MET A 1 138 ? -3.024 -3.211 0.254 1.00 91.38 138 MET A CA 1
ATOM 1073 C C . MET A 1 138 ? -3.549 -4.023 -0.925 1.00 91.38 138 MET A C 1
ATOM 1075 O O . MET A 1 138 ? -2.943 -3.992 -1.994 1.00 91.38 138 MET A O 1
ATOM 1079 N N . LEU A 1 139 ? -4.685 -4.705 -0.760 1.00 93.31 139 LEU A N 1
ATOM 1080 C CA . LEU A 1 139 ? -5.308 -5.453 -1.849 1.00 93.31 139 LEU A CA 1
ATOM 1081 C C . LEU A 1 139 ? -5.703 -4.516 -2.993 1.00 93.31 139 LEU A C 1
ATOM 1083 O O . LEU A 1 139 ? -5.478 -4.833 -4.159 1.00 93.31 139 LEU A O 1
ATOM 1087 N N . GLU A 1 140 ? -6.242 -3.342 -2.667 1.00 93.06 140 GLU A N 1
ATOM 1088 C CA . GLU A 1 140 ? -6.595 -2.329 -3.656 1.00 93.06 140 GLU A CA 1
ATOM 1089 C C . GLU A 1 140 ? -5.361 -1.783 -4.390 1.00 93.06 140 GLU A C 1
ATOM 1091 O O . GLU A 1 140 ? -5.398 -1.600 -5.609 1.00 93.06 140 GLU A O 1
ATOM 1096 N N . ILE A 1 141 ? -4.247 -1.572 -3.680 1.00 91.31 141 ILE A N 1
ATOM 1097 C CA . ILE A 1 141 ? -2.967 -1.178 -4.286 1.00 91.31 141 ILE A CA 1
ATOM 1098 C C . ILE A 1 141 ? -2.472 -2.260 -5.249 1.00 91.31 141 ILE A C 1
ATOM 1100 O O . ILE A 1 141 ? -2.045 -1.927 -6.352 1.00 91.31 141 ILE A O 1
ATOM 1104 N N . VAL A 1 142 ? -2.549 -3.537 -4.866 1.00 92.06 142 VAL A N 1
ATOM 1105 C CA . VAL A 1 142 ? -2.156 -4.664 -5.726 1.00 92.06 142 VAL A CA 1
ATOM 1106 C C . VAL A 1 142 ? -3.057 -4.738 -6.963 1.00 92.06 142 VAL A C 1
ATOM 1108 O O . VAL A 1 142 ? -2.551 -4.763 -8.081 1.00 92.06 142 VAL A O 1
ATOM 1111 N N . ASN A 1 143 ? -4.381 -4.668 -6.792 1.00 92.69 143 ASN A N 1
ATOM 1112 C CA . ASN A 1 143 ? -5.351 -4.716 -7.894 1.00 92.69 143 ASN A CA 1
ATOM 1113 C C . ASN A 1 143 ? -5.162 -3.584 -8.915 1.00 92.69 143 ASN A C 1
ATOM 1115 O O . ASN A 1 143 ? -5.390 -3.776 -10.107 1.00 92.69 143 ASN A O 1
ATOM 1119 N N . LYS A 1 144 ? -4.792 -2.388 -8.447 1.00 90.94 144 LYS A N 1
ATOM 1120 C CA . LYS A 1 144 ? -4.604 -1.194 -9.290 1.00 90.94 144 LYS A CA 1
ATOM 1121 C C . LYS A 1 144 ? -3.168 -0.981 -9.737 1.00 90.94 144 LYS A C 1
ATOM 1123 O O . LYS A 1 144 ? -2.901 -0.023 -10.464 1.00 90.94 144 LYS A O 1
ATOM 1128 N N . GLY A 1 145 ? -2.262 -1.798 -9.217 1.00 85.88 145 GLY A N 1
ATOM 1129 C CA . GLY A 1 145 ? -0.838 -1.723 -9.452 1.00 85.88 145 GLY A CA 1
ATOM 1130 C C . GLY A 1 145 ? -0.479 -2.290 -10.810 1.00 85.88 145 GLY A C 1
ATOM 1131 O O . GLY A 1 145 ? -1.088 -1.982 -11.832 1.00 85.88 145 GLY A O 1
ATOM 1132 N N . ASP A 1 146 ? 0.569 -3.097 -10.818 1.00 83.44 146 ASP A N 1
ATOM 1133 C CA . ASP A 1 146 ? 1.004 -3.757 -12.034 1.00 83.44 146 ASP A CA 1
ATOM 1134 C C . ASP A 1 146 ? 0.174 -5.019 -12.279 1.00 83.44 146 ASP A C 1
ATOM 1136 O O . ASP A 1 146 ? 0.279 -5.994 -11.537 1.00 83.44 146 ASP A O 1
ATOM 1140 N N . SER A 1 147 ? -0.614 -5.020 -13.354 1.00 76.25 147 SER A N 1
ATOM 1141 C CA . SER A 1 147 ? -1.424 -6.172 -13.752 1.00 76.25 147 SER A CA 1
ATOM 1142 C C . SER A 1 147 ? -0.594 -7.418 -14.078 1.00 76.25 147 SER A C 1
ATOM 1144 O O . SER A 1 147 ? -1.137 -8.518 -14.051 1.00 76.25 147 SER A O 1
ATOM 1146 N N . ALA A 1 148 ? 0.702 -7.273 -14.386 1.00 77.25 148 ALA A N 1
ATOM 1147 C CA . ALA A 1 148 ? 1.606 -8.405 -14.606 1.00 77.25 148 ALA A CA 1
ATOM 1148 C C . ALA A 1 148 ? 2.008 -9.123 -13.303 1.00 77.25 148 ALA A C 1
ATOM 1150 O O . ALA A 1 148 ? 2.581 -10.209 -13.350 1.00 77.25 148 ALA A O 1
ATOM 1151 N N . SER A 1 149 ? 1.711 -8.530 -12.145 1.00 81.94 149 SER A N 1
ATOM 1152 C CA . SER A 1 149 ? 1.990 -9.085 -10.822 1.00 81.94 149 SER A CA 1
ATOM 1153 C C . SER A 1 149 ? 0.751 -8.939 -9.940 1.00 81.94 149 SER A C 1
ATOM 1155 O O . SER A 1 149 ? 0.727 -8.088 -9.046 1.00 81.94 149 SER A O 1
ATOM 1157 N N . PRO A 1 150 ? -0.290 -9.750 -10.199 1.00 85.88 150 PRO A N 1
ATOM 1158 C CA . PRO A 1 150 ? -1.582 -9.614 -9.541 1.00 85.88 150 PRO A CA 1
ATOM 1159 C C . PRO A 1 150 ? -1.558 -10.028 -8.066 1.00 85.88 150 PRO A C 1
ATOM 1161 O O . PRO A 1 150 ? -2.522 -9.746 -7.361 1.00 85.88 150 PRO A O 1
ATOM 1164 N N . ASP A 1 151 ? -0.488 -10.659 -7.585 1.00 93.56 151 ASP A N 1
ATOM 1165 C CA . ASP A 1 151 ? -0.396 -11.173 -6.221 1.00 93.56 151 ASP A CA 1
ATOM 1166 C C . ASP A 1 151 ? 0.628 -10.404 -5.383 1.00 93.56 151 ASP A C 1
ATOM 1168 O O . ASP A 1 151 ? 1.602 -9.830 -5.882 1.00 93.56 151 ASP A O 1
ATOM 1172 N N . LEU A 1 152 ? 0.381 -10.361 -4.073 1.00 93.00 152 LEU A N 1
ATOM 1173 C CA . LEU A 1 152 ? 1.159 -9.569 -3.136 1.00 93.00 152 LEU A CA 1
ATOM 1174 C C . LEU A 1 152 ? 2.557 -10.164 -2.930 1.00 93.00 152 LEU A C 1
ATOM 1176 O O . LEU A 1 152 ? 2.715 -11.312 -2.509 1.00 93.00 152 LEU A O 1
ATOM 1180 N N . LYS A 1 153 ? 3.571 -9.314 -3.111 1.00 93.44 153 LYS A N 1
ATOM 1181 C CA . LYS A 1 153 ? 4.929 -9.507 -2.590 1.00 93.44 153 LYS A CA 1
ATOM 1182 C C . LYS A 1 153 ? 5.145 -8.478 -1.495 1.00 93.44 153 LYS A C 1
ATOM 1184 O O . LYS A 1 153 ? 5.244 -7.294 -1.802 1.00 93.44 153 LYS A O 1
ATOM 1189 N N . LEU A 1 154 ? 5.182 -8.902 -0.239 1.00 90.38 154 LEU A N 1
ATOM 1190 C CA 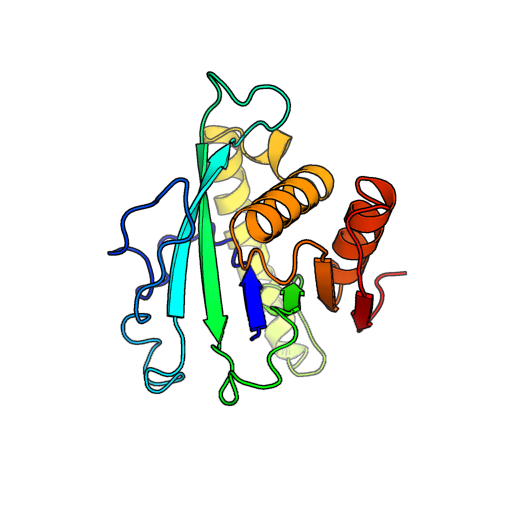. LEU A 1 154 ? 5.314 -8.007 0.910 1.00 90.38 154 LEU A CA 1
ATOM 1191 C C . LEU A 1 154 ? 6.686 -8.146 1.562 1.00 90.38 154 LEU A C 1
ATOM 1193 O O . LEU A 1 154 ? 7.163 -9.256 1.787 1.00 90.38 154 LEU A O 1
ATOM 1197 N N . TRP A 1 155 ? 7.260 -7.012 1.943 1.00 88.75 155 TRP A N 1
ATOM 1198 C CA . TRP A 1 155 ? 8.313 -6.909 2.940 1.00 88.75 155 TRP A CA 1
ATOM 1199 C C . TRP A 1 155 ? 7.794 -6.075 4.115 1.00 88.75 155 TRP A C 1
ATOM 1201 O O . TRP A 1 155 ? 7.581 -4.866 3.988 1.00 88.75 155 TRP A O 1
ATOM 1211 N N . GLY A 1 156 ? 7.496 -6.744 5.226 1.00 83.69 156 GLY A N 1
ATOM 1212 C CA . GLY A 1 156 ? 6.932 -6.134 6.427 1.00 83.69 156 GLY A CA 1
ATOM 1213 C C . GLY A 1 156 ? 7.969 -6.035 7.539 1.00 83.69 156 GLY A C 1
ATOM 1214 O O . GLY A 1 156 ? 8.627 -7.028 7.836 1.00 83.69 156 GLY A O 1
ATOM 1215 N N . PHE A 1 157 ? 8.064 -4.860 8.161 1.00 77.44 157 PHE A N 1
ATOM 1216 C CA . PHE A 1 157 ? 8.899 -4.599 9.334 1.00 77.44 157 PHE A CA 1
ATOM 1217 C C . PHE A 1 157 ? 8.047 -4.344 10.575 1.00 77.44 157 PHE A C 1
ATOM 1219 O O . PHE A 1 157 ? 7.048 -3.627 10.466 1.00 77.44 157 PHE A O 1
ATOM 1226 N N . SER A 1 158 ? 8.453 -4.851 11.746 1.00 79.62 158 SER A N 1
ATOM 1227 C CA . SER A 1 158 ? 7.742 -4.628 13.021 1.00 79.62 158 SER A CA 1
ATOM 1228 C C . SER A 1 158 ? 6.249 -4.981 12.889 1.00 79.62 158 SER A C 1
ATOM 1230 O O . SER A 1 158 ? 5.928 -6.046 12.372 1.00 79.62 158 SER A O 1
ATOM 1232 N N . ASP A 1 159 ? 5.311 -4.093 13.215 1.00 75.00 159 ASP A N 1
ATOM 1233 C CA . ASP A 1 159 ? 3.863 -4.276 13.001 1.00 75.00 159 ASP A CA 1
ATOM 1234 C C . ASP A 1 159 ? 3.459 -4.558 11.537 1.00 75.00 159 ASP A C 1
ATOM 1236 O O . ASP A 1 159 ? 2.392 -5.114 11.255 1.00 75.00 159 ASP A O 1
ATOM 1240 N N . GLY A 1 160 ? 4.330 -4.256 10.568 1.00 72.75 160 GLY A N 1
ATOM 1241 C CA . GLY A 1 160 ? 4.189 -4.703 9.181 1.00 72.75 160 GLY A CA 1
ATOM 1242 C C . GLY A 1 160 ? 4.162 -6.219 9.011 1.00 72.75 160 GLY A C 1
ATOM 1243 O O . GLY A 1 160 ? 3.568 -6.709 8.049 1.00 72.75 160 GLY A O 1
ATOM 1244 N N . THR A 1 161 ? 4.742 -6.958 9.953 1.00 81.25 161 THR A N 1
ATOM 1245 C CA . THR A 1 161 ? 4.666 -8.421 10.022 1.00 81.25 161 THR A CA 1
ATOM 1246 C C . THR A 1 161 ? 3.248 -8.886 10.368 1.00 81.25 161 THR A C 1
ATOM 1248 O O . THR A 1 161 ? 2.698 -9.748 9.677 1.00 81.25 161 THR A O 1
ATOM 1251 N N . ILE A 1 162 ? 2.589 -8.220 11.327 1.00 85.56 162 ILE A N 1
ATOM 1252 C CA . ILE A 1 162 ? 1.183 -8.460 11.689 1.00 85.56 162 ILE A CA 1
ATOM 1253 C C . ILE A 1 162 ? 0.276 -8.166 10.493 1.00 85.56 162 ILE A C 1
ATOM 1255 O O . ILE A 1 162 ? -0.580 -8.983 10.151 1.00 85.56 162 ILE A O 1
ATOM 1259 N N . ILE A 1 163 ? 0.480 -7.033 9.810 1.00 85.69 163 ILE A N 1
ATOM 1260 C CA . ILE A 1 163 ? -0.287 -6.688 8.602 1.00 85.69 163 ILE A CA 1
ATOM 1261 C C . ILE A 1 163 ? -0.133 -7.769 7.524 1.00 85.69 163 ILE A C 1
ATOM 1263 O O . ILE A 1 163 ? -1.126 -8.151 6.903 1.00 85.69 163 ILE A O 1
ATOM 1267 N N . GLY A 1 164 ? 1.079 -8.295 7.327 1.00 88.31 164 GLY A N 1
ATOM 1268 C CA . GLY A 1 164 ? 1.331 -9.396 6.397 1.00 88.31 164 GLY A CA 1
ATOM 1269 C C . GLY A 1 164 ? 0.558 -10.666 6.745 1.00 88.31 164 GLY A C 1
ATOM 1270 O O . GLY A 1 164 ? -0.092 -11.243 5.872 1.00 88.31 164 GLY A O 1
ATOM 1271 N N . GLY A 1 165 ? 0.561 -11.063 8.020 1.00 90.31 165 GLY A N 1
ATOM 1272 C CA . GLY A 1 165 ? -0.219 -12.206 8.502 1.00 90.31 165 GLY A CA 1
ATOM 1273 C C . GLY A 1 165 ? -1.728 -12.011 8.328 1.00 90.31 165 GLY A C 1
ATOM 1274 O O . GLY A 1 165 ? -2.416 -12.903 7.832 1.00 90.31 165 GLY A O 1
ATOM 1275 N N . VAL A 1 166 ? -2.242 -10.822 8.657 1.00 92.56 166 VAL A N 1
ATOM 1276 C CA . VAL A 1 166 ? -3.658 -10.469 8.458 1.00 92.56 166 VAL A CA 1
ATOM 1277 C C . VAL A 1 166 ? -4.032 -10.512 6.977 1.00 92.56 166 VAL A C 1
ATOM 1279 O O . VAL A 1 166 ? -5.072 -11.068 6.630 1.00 92.56 166 VAL A O 1
ATOM 1282 N N . PHE A 1 167 ? -3.184 -9.976 6.094 1.00 93.75 167 PHE A N 1
ATOM 1283 C CA . PHE A 1 167 ? -3.417 -10.033 4.653 1.00 93.75 167 PHE A CA 1
ATOM 1284 C C . PHE A 1 167 ? -3.485 -11.479 4.158 1.00 93.75 167 PHE A C 1
ATOM 1286 O O . PHE A 1 167 ? -4.436 -11.833 3.468 1.00 93.75 167 PHE A O 1
ATOM 1293 N N . ALA A 1 168 ? -2.521 -12.321 4.540 1.00 94.69 168 ALA A N 1
ATOM 1294 C CA . ALA A 1 168 ? -2.494 -13.726 4.138 1.00 94.69 168 ALA A CA 1
ATOM 1295 C C . ALA A 1 168 ? -3.714 -14.510 4.644 1.00 94.69 168 ALA A C 1
ATOM 1297 O O . ALA A 1 168 ? -4.238 -15.353 3.924 1.00 94.69 168 ALA A O 1
ATOM 1298 N N . ALA A 1 169 ? -4.203 -14.207 5.850 1.00 95.44 169 ALA A N 1
ATOM 1299 C CA . ALA A 1 169 ? -5.408 -14.831 6.388 1.00 95.44 169 ALA A CA 1
ATOM 1300 C C . ALA A 1 169 ? -6.688 -14.379 5.662 1.00 95.44 169 ALA A C 1
ATOM 1302 O O . ALA A 1 169 ? -7.607 -15.172 5.473 1.00 95.44 169 ALA A O 1
ATOM 1303 N N . MET A 1 170 ? -6.763 -13.107 5.263 1.00 96.00 170 MET A N 1
ATOM 1304 C CA . MET A 1 170 ? -7.943 -12.544 4.599 1.00 96.00 170 MET A CA 1
ATOM 1305 C C . MET A 1 170 ? -7.992 -12.829 3.093 1.00 96.00 170 MET A C 1
ATOM 1307 O O . MET A 1 170 ? -9.082 -12.971 2.540 1.00 96.00 170 MET A O 1
ATOM 1311 N N . PHE A 1 171 ? -6.835 -12.883 2.431 1.00 96.62 171 PHE A N 1
ATOM 1312 C CA . PHE A 1 171 ? -6.696 -13.013 0.978 1.00 96.62 171 PHE A CA 1
ATOM 1313 C C . PHE A 1 171 ? -5.626 -14.058 0.611 1.00 96.62 171 PHE A C 1
ATOM 1315 O O . PHE A 1 171 ? -4.641 -13.716 -0.049 1.00 96.62 171 PHE A O 1
ATOM 1322 N N . PRO A 1 172 ? -5.790 -15.328 1.024 1.00 95.81 172 PRO A N 1
ATOM 1323 C CA . PRO A 1 172 ? -4.761 -16.357 0.850 1.00 95.81 172 PRO A CA 1
ATOM 1324 C C . PRO A 1 172 ? -4.382 -16.580 -0.621 1.00 95.81 172 PRO A C 1
ATOM 1326 O O . PRO A 1 172 ? -3.206 -16.747 -0.929 1.00 95.81 172 PRO A O 1
ATOM 1329 N N . ASP A 1 173 ? -5.350 -16.477 -1.537 1.00 95.75 173 ASP A N 1
ATOM 1330 C CA . ASP A 1 173 ? -5.139 -16.656 -2.982 1.00 95.75 173 ASP A CA 1
ATOM 1331 C C . ASP A 1 173 ? -4.465 -15.454 -3.662 1.00 95.75 173 ASP A C 1
ATOM 1333 O O . ASP A 1 173 ? -4.283 -15.452 -4.875 1.00 95.75 173 ASP A O 1
ATOM 1337 N N . ARG A 1 174 ? -4.144 -14.398 -2.906 1.00 95.62 174 ARG A N 1
ATOM 1338 C CA . ARG A 1 174 ? -3.563 -13.146 -3.417 1.00 95.62 174 ARG A CA 1
ATOM 1339 C C . ARG A 1 174 ? -2.171 -12.887 -2.858 1.00 95.62 174 ARG A C 1
ATOM 1341 O O . ARG A 1 174 ? -1.735 -11.737 -2.801 1.00 95.62 174 ARG A O 1
ATOM 1348 N N . VAL A 1 175 ? -1.477 -13.936 -2.420 1.00 95.00 175 VAL A N 1
ATOM 1349 C CA . VAL A 1 175 ? -0.127 -13.870 -1.853 1.00 95.00 175 VAL A CA 1
ATOM 1350 C C . VAL A 1 175 ? 0.850 -14.632 -2.738 1.00 95.00 175 VAL A C 1
ATOM 1352 O O . VAL A 1 175 ? 0.724 -15.838 -2.912 1.00 95.00 175 VAL A O 1
ATOM 1355 N N . GLU A 1 176 ? 1.883 -13.944 -3.224 1.00 95.00 176 GLU A N 1
ATOM 1356 C CA . GLU A 1 176 ? 3.019 -14.597 -3.880 1.00 95.00 176 GLU A CA 1
ATOM 1357 C C . GLU A 1 176 ? 4.172 -14.835 -2.897 1.00 95.00 176 GLU A C 1
ATOM 1359 O O . GLU A 1 176 ? 4.775 -15.909 -2.869 1.00 95.00 176 GLU A O 1
ATOM 1364 N N . ARG A 1 177 ? 4.520 -13.823 -2.090 1.00 93.94 177 ARG A N 1
ATOM 1365 C CA . ARG A 1 177 ? 5.615 -13.922 -1.114 1.00 93.94 177 ARG A CA 1
ATOM 1366 C C . ARG A 1 177 ? 5.462 -12.912 0.013 1.00 93.94 177 ARG A C 1
ATOM 1368 O O . ARG A 1 177 ? 5.150 -11.751 -0.232 1.00 93.94 177 ARG A O 1
ATOM 1375 N N . ILE A 1 178 ? 5.779 -13.324 1.237 1.00 91.56 178 ILE A N 1
ATOM 1376 C CA . ILE A 1 178 ? 5.862 -12.429 2.394 1.00 91.56 178 ILE A CA 1
ATOM 1377 C C . ILE A 1 178 ? 7.216 -12.630 3.068 1.00 91.56 178 ILE A C 1
ATOM 1379 O O . ILE A 1 178 ? 7.582 -13.751 3.414 1.00 91.56 178 ILE A O 1
ATOM 1383 N N . LEU A 1 179 ? 7.953 -11.536 3.235 1.00 89.75 179 LEU A N 1
ATOM 1384 C CA . LEU A 1 179 ? 9.143 -11.454 4.068 1.00 89.75 179 LEU A CA 1
ATOM 1385 C C . LEU A 1 179 ? 8.797 -10.663 5.331 1.00 89.75 179 LEU A C 1
ATOM 1387 O O . LEU A 1 179 ? 8.340 -9.523 5.246 1.00 89.75 179 LEU A O 1
ATOM 1391 N N . SER A 1 180 ? 9.023 -11.289 6.480 1.00 83.81 180 SER A N 1
ATOM 1392 C CA . SER A 1 180 ? 8.739 -10.753 7.807 1.00 83.81 180 SER A CA 1
ATOM 1393 C C . SER A 1 180 ? 10.059 -10.443 8.505 1.00 83.81 180 SER A C 1
ATOM 1395 O O . SER A 1 180 ? 10.811 -11.366 8.813 1.00 83.81 180 SER A O 1
ATOM 1397 N N . ASP A 1 181 ? 10.346 -9.165 8.722 1.00 74.38 181 ASP A N 1
ATOM 1398 C CA . ASP A 1 181 ? 11.603 -8.680 9.292 1.00 74.38 181 ASP A CA 1
ATOM 1399 C C . ASP A 1 181 ? 11.325 -7.996 10.642 1.00 74.38 181 ASP A C 1
ATOM 1401 O O . ASP A 1 181 ? 10.504 -7.086 10.720 1.00 74.38 181 ASP A O 1
ATOM 1405 N N . ALA A 1 182 ? 11.950 -8.469 11.724 1.00 63.78 182 ALA A N 1
ATOM 1406 C CA . ALA A 1 182 ? 11.636 -8.097 13.114 1.00 63.78 182 ALA A CA 1
ATOM 1407 C C . ALA A 1 182 ? 10.169 -8.368 13.524 1.00 63.78 182 ALA A C 1
ATOM 1409 O O . ALA A 1 182 ? 9.340 -7.465 13.615 1.00 63.78 182 ALA A O 1
ATOM 1410 N N . ASN A 1 183 ? 9.854 -9.641 13.778 1.00 55.34 183 ASN A N 1
ATOM 1411 C CA . ASN A 1 183 ? 8.511 -10.086 14.153 1.00 55.34 183 ASN A CA 1
ATOM 1412 C C . ASN A 1 183 ? 8.088 -9.519 15.521 1.00 55.34 183 ASN A C 1
ATOM 1414 O O . ASN A 1 183 ? 8.812 -9.688 16.503 1.00 55.34 183 ASN A O 1
ATOM 1418 N N . ALA A 1 184 ? 6.909 -8.902 15.593 1.00 55.25 184 ALA A N 1
ATOM 1419 C CA . ALA A 1 184 ? 6.271 -8.569 16.862 1.00 55.25 184 ALA A CA 1
ATOM 1420 C C . ALA A 1 184 ? 5.622 -9.849 17.419 1.00 55.25 184 ALA A C 1
ATOM 1422 O O . ALA A 1 184 ? 4.589 -10.291 16.915 1.00 55.25 184 ALA A O 1
ATOM 1423 N N . SER A 1 185 ? 6.282 -10.503 18.380 1.00 42.28 185 SER A N 1
ATOM 1424 C CA . SER A 1 185 ? 5.788 -11.706 19.074 1.00 42.28 185 SER A CA 1
ATOM 1425 C C . SER A 1 185 ? 5.169 -11.378 20.421 1.00 42.28 185 SER A C 1
ATOM 1427 O O . SER A 1 185 ? 5.837 -10.617 21.159 1.00 42.28 185 SER A O 1
#

Radius of gyration: 17.21 Å; Cα contacts (8 Å, |Δi|>4): 286; chains: 1; bounding box: 42×36×48 Å